Protein AF-A0A0L7MB61-F1 (afdb_monomer_lite)

Secondary structure (DSSP, 8-state):
--S-----PPPTT----HHHHHHHHHTTB--PPPTT-SEEEEEE-TT--TT--SEEEETTEEEEEEEEEE----HHHHHHHHHHHHHHHHHHHSS---HHHHHHHHHHHHHHHTTS-STT--HHHHHHHHHH--S-HHHHHHHHHHHHHHHHHHHHTTSSSS-GGGGS-HHHHHHHHHHHHHHS-S---

Sequence (189 aa):
MFKNMTMYCIASSWQRHLQALEDALQNTVFEKCGATQGRSVGWGAPRGEAQGPLVESVAGQWVMRFMAEAKALPASVLNRKVDEKAEHIEMTEGRKPGKKEKRDLKDEAKLDLLPMKVGEVLPSLLRDWVSEMDCTSKAIRNMLTPLRSLFEDALNDELIDFNPFERIALSKLIRQTANGKRQRPATMW

InterPro domains:
  IPR007476 Putative exonuclease, RdgC [PF04381] (2-116)
  IPR007476 Putative exonuclease, RdgC [PTHR38103] (2-115)
  IPR010998 Integrase/recombinase, N-ter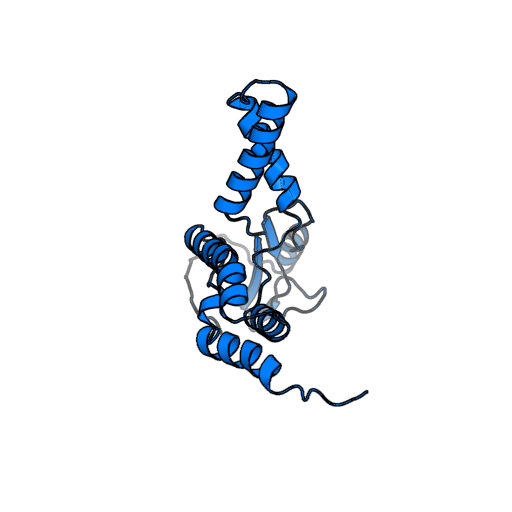minal [G3DSA:1.10.150.130] (75-179)

Foldseek 3Di:
DDPDDDDDDDDPPDDDDPVVVQVVQVVFAWDDADQLRFKTKGWDDQVNDDVDGQWDQDPNDIDGDIDMDGAFDFPVQLVVQLVVVQVVCCVPVVDGDDPVRSVVSSSVSSSVCSNPGPAVDALVNVLVVLLPDPDALVVSVVVCVVVQVRQVSSVVVVVYVDRSVVVDPVVVSSVNSNCVNVPPDPDDD

pLDDT: mean 84.25, std 11.34, range [37.34, 96.12]

Organism: Comamonas testosteroni (NCBI:txid285)

Radius of gyration: 24.19 Å; chains: 1; bounding box: 48×58×66 Å

Structure (mmCIF, N/CA/C/O backbone):
data_AF-A0A0L7MB61-F1
#
_entry.id   AF-A0A0L7MB61-F1
#
loop_
_atom_site.group_PDB
_atom_site.id
_atom_site.type_symbol
_atom_site.label_atom_id
_atom_site.label_alt_id
_atom_site.label_comp_id
_atom_site.label_asym_id
_atom_site.label_entity_id
_atom_site.label_seq_id
_atom_site.pdbx_PDB_ins_code
_atom_site.Cartn_x
_atom_site.Cartn_y
_atom_site.Cartn_z
_atom_site.occupancy
_atom_site.B_iso_or_equiv
_atom_site.auth_seq_id
_atom_site.auth_comp_id
_atom_site.auth_asym_id
_atom_site.auth_atom_id
_atom_site.pdbx_PDB_model_num
ATOM 1 N N . MET A 1 1 ? -3.264 -14.168 -18.944 1.00 81.38 1 MET A N 1
ATOM 2 C CA . MET A 1 1 ? -4.058 -13.342 -19.881 1.00 81.38 1 MET A CA 1
ATOM 3 C C . MET A 1 1 ? -4.213 -11.951 -19.282 1.00 81.38 1 MET A C 1
ATOM 5 O O . MET A 1 1 ? -4.508 -11.867 -18.093 1.00 81.38 1 MET A O 1
ATOM 9 N N . PHE A 1 2 ? -3.956 -10.887 -20.050 1.00 85.81 2 PHE A N 1
ATOM 10 C CA . PHE A 1 2 ? -4.142 -9.507 -19.581 1.00 85.81 2 PHE A CA 1
ATOM 11 C C . PHE A 1 2 ? -5.634 -9.193 -19.435 1.00 85.81 2 PHE A C 1
ATOM 13 O O . PHE A 1 2 ? -6.427 -9.585 -20.287 1.00 85.81 2 PHE A O 1
ATOM 20 N N . LYS A 1 3 ? -6.009 -8.512 -18.348 1.00 90.38 3 LYS A N 1
ATOM 21 C CA . LYS A 1 3 ? -7.400 -8.092 -18.099 1.00 90.38 3 LYS A CA 1
ATOM 22 C C . LYS A 1 3 ? -7.709 -6.717 -18.692 1.00 90.38 3 LYS A C 1
ATOM 24 O O . LYS A 1 3 ? -8.832 -6.488 -19.111 1.00 90.38 3 LYS A O 1
ATOM 29 N N . ASN A 1 4 ? -6.708 -5.836 -18.726 1.00 93.00 4 ASN A N 1
ATOM 30 C CA . ASN A 1 4 ? -6.774 -4.462 -19.224 1.00 93.00 4 ASN A CA 1
ATOM 31 C C . ASN A 1 4 ? -5.460 -4.136 -19.953 1.00 93.00 4 ASN A C 1
ATOM 33 O O . ASN A 1 4 ? -4.431 -4.740 -19.639 1.00 93.00 4 ASN A O 1
ATOM 37 N N . MET A 1 5 ? -5.482 -3.193 -20.899 1.00 92.88 5 MET A N 1
ATOM 38 C CA . MET A 1 5 ? -4.296 -2.782 -21.656 1.00 92.88 5 MET A CA 1
ATOM 39 C C . MET A 1 5 ? -4.352 -1.295 -22.011 1.00 92.88 5 MET A C 1
ATOM 41 O O . MET A 1 5 ? -5.366 -0.816 -22.512 1.00 92.88 5 MET A O 1
ATOM 45 N N . THR A 1 6 ? -3.224 -0.609 -21.824 1.00 94.44 6 THR A N 1
ATOM 46 C CA . THR A 1 6 ? -2.993 0.761 -22.294 1.00 94.44 6 THR A CA 1
ATOM 47 C C . THR A 1 6 ? -1.792 0.749 -23.228 1.00 94.44 6 THR A C 1
ATOM 49 O O . THR A 1 6 ? -0.752 0.184 -22.889 1.00 94.44 6 THR A O 1
ATOM 52 N N . MET A 1 7 ? -1.939 1.339 -24.413 1.00 94.69 7 MET A N 1
ATOM 53 C CA . MET A 1 7 ? -0.892 1.352 -25.434 1.00 94.69 7 MET A CA 1
ATOM 54 C C . MET A 1 7 ? -0.122 2.670 -25.404 1.00 94.69 7 MET A C 1
ATOM 56 O O . MET A 1 7 ? -0.718 3.742 -25.335 1.00 94.69 7 MET A O 1
ATOM 60 N N . TYR A 1 8 ? 1.201 2.576 -25.516 1.00 93.31 8 TYR A N 1
ATOM 61 C CA . TYR A 1 8 ? 2.106 3.716 -25.623 1.00 93.31 8 TYR A CA 1
ATOM 62 C C . TYR A 1 8 ? 3.057 3.496 -26.798 1.00 93.31 8 TYR A C 1
ATOM 64 O O . TYR A 1 8 ? 3.511 2.376 -27.034 1.00 93.31 8 TYR A O 1
ATOM 72 N N . CYS A 1 9 ? 3.389 4.569 -27.511 1.00 93.19 9 CYS A N 1
ATOM 73 C CA . CYS A 1 9 ? 4.441 4.544 -28.521 1.00 93.19 9 CYS A CA 1
ATOM 74 C C . CYS A 1 9 ? 5.763 4.968 -27.885 1.00 93.19 9 CYS A C 1
ATOM 76 O O . CYS A 1 9 ? 5.870 6.057 -27.323 1.00 93.19 9 CYS A O 1
ATOM 78 N N . ILE A 1 10 ? 6.774 4.111 -27.994 1.00 88.69 10 ILE A N 1
ATOM 79 C CA . ILE A 1 10 ? 8.134 4.434 -27.563 1.00 88.69 10 ILE A CA 1
ATOM 80 C C . ILE A 1 10 ? 8.807 5.262 -28.662 1.00 88.69 10 ILE A C 1
ATOM 82 O O . ILE A 1 10 ? 8.585 5.021 -29.850 1.00 88.69 10 ILE A O 1
ATOM 86 N N . ALA A 1 11 ? 9.626 6.238 -28.268 1.00 91.94 11 ALA A N 1
ATOM 87 C CA . ALA A 1 11 ? 10.391 7.049 -29.206 1.00 91.94 11 ALA A CA 1
ATOM 88 C C . ALA A 1 11 ? 11.253 6.170 -30.128 1.00 91.94 11 ALA A C 1
ATOM 90 O O . ALA A 1 11 ? 11.890 5.213 -29.684 1.00 91.94 11 ALA A O 1
ATOM 91 N N . SER A 1 12 ? 11.314 6.529 -31.410 1.00 88.00 12 SER A N 1
ATOM 92 C CA . SER A 1 12 ? 12.101 5.813 -32.424 1.00 88.00 12 SER A CA 1
ATOM 93 C C . SER A 1 12 ? 13.605 5.792 -32.133 1.00 88.00 12 SER A C 1
ATOM 95 O O . SER A 1 12 ? 14.310 4.921 -32.631 1.00 88.00 12 SER A O 1
ATOM 97 N N . SER A 1 13 ? 14.093 6.719 -31.307 1.00 90.25 13 SER A N 1
ATOM 98 C CA . SER A 1 13 ? 15.481 6.786 -30.847 1.00 90.25 13 SER A CA 1
ATOM 99 C C . SER A 1 13 ? 15.841 5.740 -29.786 1.00 90.25 13 SER A C 1
ATOM 101 O O . SER A 1 13 ? 17.011 5.621 -29.426 1.00 90.25 13 SER A O 1
ATOM 103 N N . TRP A 1 14 ? 14.870 4.989 -29.261 1.00 85.94 14 TRP A N 1
ATOM 104 C CA . TRP A 1 14 ? 15.128 4.007 -28.216 1.00 85.94 14 TRP A CA 1
ATOM 105 C C . TRP A 1 14 ? 15.871 2.778 -28.753 1.00 85.94 14 TRP A C 1
ATOM 107 O O . TRP A 1 14 ? 15.402 2.079 -29.654 1.00 85.94 14 TRP A O 1
ATOM 117 N N . GLN A 1 15 ? 17.025 2.487 -28.154 1.00 84.50 15 GLN A N 1
ATOM 118 C CA . GLN A 1 15 ? 17.843 1.328 -28.493 1.00 84.50 15 GLN A CA 1
ATOM 119 C C . GLN A 1 15 ? 17.449 0.127 -27.629 1.00 84.50 15 GLN A C 1
ATOM 121 O O . GLN A 1 15 ? 17.514 0.168 -26.400 1.00 84.50 15 GLN A O 1
ATOM 126 N N . ARG A 1 16 ? 17.047 -0.969 -28.278 1.00 81.81 16 ARG A N 1
ATOM 127 C CA . ARG A 1 16 ? 16.608 -2.199 -27.609 1.00 81.81 16 ARG A CA 1
ATOM 128 C C . ARG A 1 16 ? 17.805 -3.064 -27.215 1.00 81.81 16 ARG A C 1
ATOM 130 O O . ARG A 1 16 ? 18.176 -3.973 -27.949 1.00 81.81 16 ARG A O 1
ATOM 137 N N . HIS A 1 17 ? 18.378 -2.810 -26.041 1.00 91.31 17 HIS A N 1
ATOM 138 C CA . HIS A 1 17 ? 19.415 -3.661 -25.457 1.00 91.31 17 HIS A CA 1
ATOM 139 C C . HIS A 1 17 ? 18.898 -4.434 -24.233 1.00 91.31 17 HIS A C 1
ATOM 141 O O . HIS A 1 17 ? 18.783 -3.875 -23.146 1.00 91.31 17 HIS A O 1
ATOM 147 N N . LEU A 1 18 ? 18.606 -5.730 -24.402 1.00 90.94 18 LEU A N 1
ATOM 148 C CA . LEU A 1 18 ? 17.969 -6.548 -23.359 1.00 90.94 18 LEU A CA 1
ATOM 149 C C . LEU A 1 18 ? 18.824 -6.654 -22.086 1.00 90.94 18 LEU A C 1
ATOM 151 O O . LEU A 1 18 ? 18.298 -6.455 -21.002 1.00 90.94 18 LEU A O 1
ATOM 155 N N . GLN A 1 19 ? 20.133 -6.909 -22.216 1.00 93.06 19 GLN A N 1
ATOM 156 C CA . GLN A 1 19 ? 21.010 -7.070 -21.045 1.00 93.06 19 GLN A CA 1
ATOM 157 C C . GLN A 1 19 ? 21.122 -5.775 -20.230 1.00 93.06 19 GLN A C 1
ATOM 159 O O . GLN A 1 19 ? 20.854 -5.787 -19.044 1.00 93.06 19 GLN A O 1
ATOM 164 N N . ALA A 1 20 ? 21.421 -4.643 -20.875 1.00 92.75 20 ALA A N 1
ATOM 165 C CA . ALA A 1 20 ? 21.423 -3.336 -20.220 1.00 92.75 20 ALA A CA 1
ATOM 166 C C . ALA A 1 20 ? 20.086 -2.994 -19.534 1.00 92.75 20 ALA A C 1
ATOM 168 O O . ALA A 1 20 ? 20.089 -2.333 -18.499 1.00 92.75 20 ALA A O 1
ATOM 169 N N . LEU A 1 21 ? 18.949 -3.437 -20.090 1.00 93.44 21 LEU A N 1
ATOM 170 C CA . LEU A 1 21 ? 17.658 -3.314 -19.415 1.00 93.44 21 LEU A CA 1
ATOM 171 C C . LEU A 1 21 ? 17.595 -4.214 -18.175 1.00 93.44 21 LEU A C 1
ATOM 173 O O . LEU A 1 21 ? 17.269 -3.707 -17.110 1.00 93.44 21 LEU A O 1
ATOM 177 N N . GLU A 1 22 ? 17.929 -5.501 -18.287 1.00 94.69 22 GLU A N 1
ATOM 178 C CA . GLU A 1 22 ? 17.985 -6.425 -17.143 1.00 94.69 22 GLU A CA 1
ATOM 179 C C . GLU A 1 22 ? 18.880 -5.867 -16.025 1.00 94.69 22 GLU A C 1
ATOM 181 O O . GLU A 1 22 ? 18.425 -5.733 -14.892 1.00 94.69 22 GLU A O 1
ATOM 186 N N . ASP A 1 23 ? 20.098 -5.427 -16.349 1.00 94.50 23 ASP A N 1
ATOM 187 C CA . ASP A 1 23 ? 21.043 -4.837 -15.395 1.00 94.50 23 ASP A CA 1
ATOM 188 C C . ASP A 1 23 ? 20.457 -3.588 -14.709 1.00 94.50 23 ASP A C 1
ATOM 190 O O . ASP A 1 23 ? 20.640 -3.379 -13.509 1.00 94.50 23 ASP A O 1
ATOM 194 N N . ALA A 1 24 ? 19.712 -2.756 -15.447 1.00 93.25 24 ALA A N 1
ATOM 195 C CA . ALA A 1 24 ? 19.025 -1.601 -14.877 1.00 93.25 24 ALA A CA 1
ATOM 196 C C . ALA A 1 24 ? 17.891 -2.019 -13.923 1.00 93.25 24 ALA A C 1
ATOM 198 O O . ALA A 1 24 ? 17.764 -1.439 -12.841 1.00 93.25 24 ALA A O 1
ATOM 199 N N . LEU A 1 25 ? 17.100 -3.034 -14.291 1.00 94.81 25 LEU A N 1
ATOM 200 C CA . LEU A 1 25 ? 16.004 -3.562 -13.472 1.00 94.81 25 LEU A CA 1
ATOM 201 C C . LEU A 1 25 ? 16.513 -4.167 -12.158 1.00 94.81 25 LEU A C 1
ATOM 203 O O . LEU A 1 25 ? 15.868 -3.977 -11.126 1.00 94.81 25 LEU A O 1
ATOM 207 N N . GLN A 1 26 ? 17.684 -4.813 -12.166 1.00 94.56 26 GLN A N 1
ATOM 208 C CA . GLN A 1 26 ? 18.299 -5.410 -10.972 1.00 94.56 26 GLN A CA 1
ATOM 209 C C . GLN A 1 26 ? 18.556 -4.388 -9.848 1.00 94.56 26 GLN A C 1
ATOM 211 O O . GLN A 1 26 ? 18.504 -4.734 -8.672 1.00 94.56 26 GLN A O 1
ATOM 216 N N . ASN A 1 27 ? 18.726 -3.101 -10.172 1.00 93.31 27 ASN A N 1
ATOM 217 C CA . ASN A 1 27 ? 18.866 -2.039 -9.162 1.00 93.31 27 ASN A CA 1
ATOM 218 C C . ASN A 1 27 ? 17.545 -1.668 -8.466 1.00 93.31 27 ASN A C 1
ATOM 220 O O . ASN A 1 27 ? 17.526 -0.836 -7.562 1.00 93.31 27 ASN A O 1
ATOM 224 N N . THR A 1 28 ? 16.424 -2.225 -8.922 1.00 93.69 28 THR A N 1
ATOM 225 C CA . THR A 1 28 ? 15.071 -1.871 -8.474 1.00 93.69 28 THR A CA 1
ATOM 226 C C . THR A 1 28 ? 14.207 -3.118 -8.276 1.00 93.69 28 THR A C 1
ATOM 228 O O . THR A 1 28 ? 13.006 -3.107 -8.553 1.00 93.69 28 THR A O 1
ATOM 231 N N . VAL A 1 29 ? 14.819 -4.211 -7.803 1.00 94.44 29 VAL A N 1
ATOM 232 C CA . VAL A 1 29 ? 14.122 -5.456 -7.447 1.00 94.44 29 VAL A CA 1
ATOM 233 C C . VAL A 1 29 ? 13.074 -5.181 -6.373 1.00 94.44 29 VAL A C 1
ATOM 235 O O . VAL A 1 29 ? 13.304 -4.445 -5.416 1.00 94.44 29 VAL A O 1
ATOM 238 N N . PHE A 1 30 ? 11.896 -5.771 -6.543 1.00 93.69 30 PHE A N 1
ATOM 239 C CA . PHE A 1 30 ? 10.829 -5.674 -5.565 1.00 93.69 30 PHE A CA 1
ATOM 240 C C . PHE A 1 30 ? 11.189 -6.427 -4.285 1.00 93.69 30 PHE A C 1
ATOM 242 O O . PHE A 1 30 ? 11.396 -7.641 -4.293 1.00 93.69 30 PHE A O 1
ATOM 249 N N . GLU A 1 31 ? 11.119 -5.712 -3.170 1.00 91.00 31 GLU A N 1
ATOM 250 C CA . GLU A 1 31 ? 11.144 -6.278 -1.828 1.00 91.00 31 GLU A CA 1
ATOM 251 C C . GLU A 1 31 ? 9.814 -6.006 -1.129 1.00 91.00 31 GLU A C 1
ATOM 253 O O . GLU A 1 31 ? 9.173 -4.975 -1.351 1.00 91.00 31 GLU A O 1
ATOM 258 N N . LYS A 1 32 ? 9.387 -6.926 -0.263 1.00 88.00 32 LYS A N 1
ATOM 259 C CA . LYS A 1 32 ? 8.167 -6.727 0.527 1.00 88.00 32 LYS A CA 1
ATOM 260 C C . LYS A 1 32 ? 8.326 -5.549 1.483 1.00 88.00 32 LYS A C 1
ATOM 262 O O . LYS A 1 32 ? 9.427 -5.271 1.951 1.00 88.00 32 LYS A O 1
ATOM 267 N N . CYS A 1 33 ? 7.220 -4.901 1.839 1.00 86.06 33 CYS A N 1
ATOM 268 C CA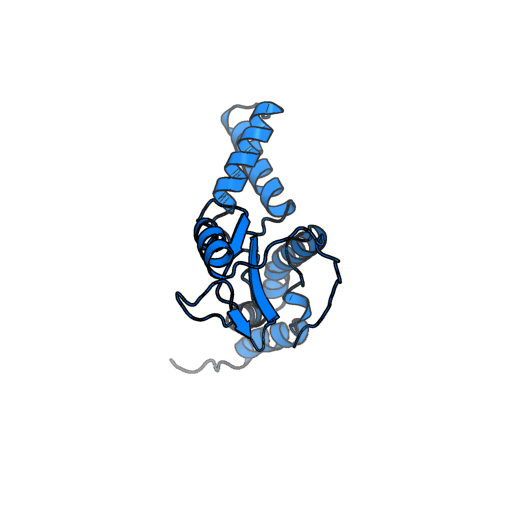 . CYS A 1 33 ? 7.256 -3.806 2.807 1.00 86.06 33 CYS A CA 1
ATOM 269 C C . CYS A 1 33 ? 7.851 -4.247 4.158 1.00 86.06 33 CYS A C 1
ATOM 271 O O . CYS A 1 33 ? 7.300 -5.117 4.843 1.00 86.06 33 CYS A O 1
ATOM 273 N N . GLY A 1 34 ? 8.911 -3.562 4.601 1.00 82.19 34 GLY A N 1
ATOM 274 C CA . GLY A 1 34 ? 9.430 -3.671 5.968 1.00 82.19 34 GLY A CA 1
ATOM 275 C C . GLY A 1 34 ? 8.391 -3.279 7.031 1.00 82.19 34 GLY A C 1
ATOM 276 O O . GLY A 1 34 ? 7.358 -2.680 6.726 1.00 82.19 34 GLY A O 1
ATOM 277 N N . ALA A 1 35 ? 8.634 -3.606 8.306 1.00 75.62 35 ALA A N 1
ATOM 278 C CA . ALA A 1 35 ? 7.663 -3.440 9.403 1.00 75.62 35 ALA A CA 1
ATOM 279 C C . ALA A 1 35 ? 7.031 -2.033 9.473 1.00 75.62 35 ALA A C 1
ATOM 281 O O . ALA A 1 35 ? 5.811 -1.922 9.560 1.00 75.62 35 ALA A O 1
ATOM 282 N N . THR A 1 36 ? 7.840 -0.987 9.315 1.00 76.81 36 THR A N 1
ATOM 283 C CA . THR A 1 36 ? 7.443 0.431 9.356 1.00 76.81 36 THR A CA 1
ATOM 284 C C . THR A 1 36 ? 7.387 1.089 7.972 1.00 76.81 36 THR A C 1
ATOM 286 O O . THR A 1 36 ? 7.232 2.303 7.857 1.00 76.81 36 THR A O 1
ATOM 289 N N . GLN A 1 37 ? 7.508 0.312 6.896 1.00 78.12 37 GLN A N 1
ATOM 290 C CA . GLN A 1 37 ? 7.442 0.823 5.532 1.00 78.12 37 GLN A CA 1
ATOM 291 C C . GLN A 1 37 ? 5.997 0.770 5.026 1.00 78.12 37 GLN A C 1
ATOM 293 O O . GLN A 1 37 ? 5.400 -0.299 4.948 1.00 78.12 37 GLN A O 1
ATOM 298 N N . GLY A 1 38 ? 5.436 1.927 4.665 1.00 73.31 38 GLY A N 1
ATOM 299 C CA . GLY A 1 38 ? 4.046 2.029 4.200 1.00 73.31 38 GLY A CA 1
ATOM 300 C C . GLY A 1 38 ? 3.818 1.605 2.747 1.00 73.31 38 GLY A C 1
ATOM 301 O O . GLY A 1 38 ? 2.698 1.264 2.385 1.00 73.31 38 GLY A O 1
ATOM 302 N N . ARG A 1 39 ? 4.855 1.631 1.905 1.00 84.00 39 ARG A N 1
ATOM 303 C CA . ARG A 1 39 ? 4.776 1.249 0.490 1.00 84.00 39 ARG A CA 1
ATOM 304 C C . ARG A 1 39 ? 6.121 0.742 -0.010 1.00 84.00 39 ARG A C 1
ATOM 306 O O . ARG A 1 39 ? 7.155 1.309 0.339 1.00 84.00 39 ARG A O 1
ATOM 313 N N . SER A 1 40 ? 6.093 -0.282 -0.849 1.00 88.44 40 SER A N 1
ATOM 314 C CA . SER A 1 40 ? 7.238 -0.798 -1.591 1.00 88.44 40 SER A CA 1
ATOM 315 C C . SER A 1 40 ? 6.845 -1.007 -3.047 1.00 88.44 40 SER A C 1
ATOM 317 O O . SER A 1 40 ? 5.709 -1.376 -3.347 1.00 88.44 40 SER A O 1
ATOM 319 N N . VAL A 1 41 ? 7.763 -0.728 -3.963 1.00 92.81 41 VAL A N 1
ATOM 320 C CA . VAL A 1 41 ? 7.571 -0.946 -5.396 1.00 92.81 41 VAL A CA 1
ATOM 321 C C . VAL A 1 41 ? 8.869 -1.451 -6.005 1.00 92.81 41 VAL A C 1
ATOM 323 O O . VAL A 1 41 ? 9.944 -1.113 -5.520 1.00 92.81 41 VAL A O 1
ATOM 326 N N . GLY A 1 42 ? 8.773 -2.232 -7.072 1.00 94.50 42 GLY A N 1
ATOM 327 C CA . GLY A 1 42 ? 9.949 -2.725 -7.778 1.00 94.50 42 GLY A CA 1
ATOM 328 C C . GLY A 1 42 ? 9.605 -3.768 -8.827 1.00 94.50 42 GLY A C 1
ATOM 329 O O . GLY A 1 42 ? 8.434 -4.051 -9.089 1.00 94.50 42 GLY A O 1
ATOM 330 N N . TRP A 1 43 ? 10.631 -4.359 -9.420 1.00 96.00 43 TRP A N 1
ATOM 331 C CA . TRP A 1 43 ? 10.494 -5.372 -10.459 1.00 96.00 43 TRP A CA 1
ATOM 332 C C . TRP A 1 43 ? 10.595 -6.775 -9.884 1.00 96.00 43 TRP A C 1
ATOM 334 O O . TRP A 1 43 ? 11.408 -7.053 -9.006 1.00 96.00 43 TRP A O 1
ATOM 344 N N . GLY A 1 44 ? 9.757 -7.670 -10.390 1.00 95.06 44 GLY A N 1
ATOM 345 C CA . GLY A 1 44 ? 9.823 -9.091 -10.077 1.00 95.06 44 GLY A CA 1
ATOM 346 C C . GLY A 1 44 ? 9.810 -9.921 -11.349 1.00 95.06 44 GLY A C 1
ATOM 347 O O . GLY A 1 44 ? 9.395 -9.444 -12.407 1.00 95.06 44 GLY A O 1
ATOM 348 N N . ALA A 1 45 ? 10.210 -11.186 -11.233 1.00 95.50 45 ALA A N 1
ATOM 349 C CA 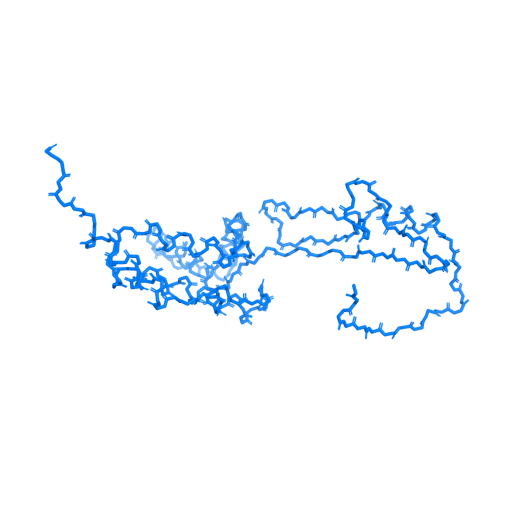. ALA A 1 45 ? 10.184 -12.110 -12.356 1.00 95.50 45 ALA A CA 1
ATOM 350 C C . ALA A 1 45 ? 8.758 -12.205 -12.948 1.00 95.50 45 ALA A C 1
ATOM 352 O O . ALA A 1 45 ? 7.802 -12.470 -12.200 1.00 95.50 45 ALA A O 1
ATOM 353 N N . PRO A 1 46 ? 8.571 -12.037 -14.273 1.00 94.25 46 PRO A N 1
ATOM 354 C CA . PRO A 1 46 ? 7.251 -12.078 -14.907 1.00 94.25 46 PRO A CA 1
ATOM 355 C C . PRO A 1 46 ? 6.468 -13.362 -14.618 1.00 94.25 46 PRO A C 1
ATOM 357 O O . PRO A 1 46 ? 5.248 -13.319 -14.442 1.00 94.25 46 PRO A O 1
ATOM 360 N N . ARG A 1 47 ? 7.178 -14.491 -14.498 1.00 91.56 47 ARG A N 1
ATOM 361 C CA . ARG A 1 47 ? 6.617 -15.819 -14.200 1.00 91.56 47 ARG A CA 1
ATOM 362 C C . ARG A 1 47 ? 6.478 -16.128 -12.706 1.00 91.56 47 ARG A C 1
ATOM 364 O O . ARG A 1 47 ? 5.837 -17.112 -12.357 1.00 91.56 47 ARG A O 1
ATOM 371 N N . GLY A 1 48 ? 7.011 -15.279 -11.824 1.00 87.62 48 GLY A N 1
ATOM 372 C CA . GLY A 1 48 ? 6.966 -15.477 -10.370 1.00 87.62 48 GLY A CA 1
ATOM 373 C C . GLY A 1 48 ? 7.986 -16.481 -9.823 1.00 87.62 48 GLY A C 1
ATOM 374 O O . GLY A 1 48 ? 7.856 -16.903 -8.678 1.00 87.62 48 GLY A O 1
ATOM 375 N N . GLU A 1 49 ? 8.984 -16.860 -10.620 1.00 89.06 49 GLU A N 1
ATOM 376 C CA . GLU A 1 49 ? 10.100 -17.703 -10.186 1.00 89.06 49 GLU A CA 1
ATOM 377 C C . GLU A 1 49 ? 10.974 -16.962 -9.166 1.00 89.06 49 GLU A C 1
ATOM 379 O O . GLU A 1 49 ? 11.260 -15.770 -9.316 1.00 89.06 49 GLU A O 1
ATOM 384 N N . ALA A 1 50 ? 11.410 -17.668 -8.122 1.00 79.00 50 ALA A N 1
ATOM 385 C CA . ALA A 1 50 ? 12.372 -17.119 -7.176 1.00 79.00 50 ALA A CA 1
ATOM 386 C C . ALA A 1 50 ? 13.702 -16.872 -7.904 1.00 79.00 50 ALA A C 1
ATOM 388 O O . ALA A 1 50 ? 14.250 -17.799 -8.491 1.00 79.00 50 ALA A O 1
ATOM 389 N N . GLN A 1 51 ? 14.201 -15.631 -7.863 1.00 82.31 51 GLN A N 1
ATOM 390 C CA . GLN A 1 51 ? 15.449 -15.215 -8.525 1.00 82.31 51 GLN A CA 1
ATOM 391 C C . GLN A 1 51 ? 15.464 -15.401 -10.059 1.00 82.31 51 GLN A C 1
ATOM 393 O O . GLN A 1 51 ? 16.532 -15.493 -10.658 1.00 82.31 51 GLN A O 1
ATOM 398 N N . GLY A 1 52 ? 14.292 -15.452 -10.705 1.00 89.75 52 GLY A N 1
ATOM 399 C CA . GLY A 1 52 ? 14.192 -15.464 -12.168 1.00 89.75 52 GLY A CA 1
ATOM 400 C C . GLY A 1 52 ? 14.546 -14.110 -12.813 1.00 89.75 52 GLY A C 1
ATOM 401 O O . GLY A 1 52 ? 14.652 -13.104 -12.105 1.00 89.75 52 GLY A O 1
ATOM 402 N N . PRO A 1 53 ? 14.683 -14.059 -14.152 1.00 94.12 53 PRO A N 1
ATOM 403 C CA . PRO A 1 53 ? 14.976 -12.821 -14.878 1.00 94.12 53 PRO A CA 1
ATOM 404 C C . PRO A 1 53 ? 13.849 -11.791 -14.714 1.00 94.12 53 PRO A C 1
ATOM 406 O O . PRO A 1 53 ? 12.668 -12.153 -14.665 1.00 94.12 53 PRO A O 1
ATOM 409 N N . LEU A 1 54 ? 14.197 -10.504 -14.648 1.00 96.00 54 LEU A N 1
ATOM 410 C CA . LEU A 1 54 ? 13.232 -9.409 -14.465 1.00 96.00 54 LEU A CA 1
ATOM 411 C C . LEU A 1 54 ? 12.608 -8.946 -15.788 1.00 96.00 54 LEU A C 1
ATOM 413 O O . LEU A 1 54 ? 11.467 -8.467 -15.799 1.00 96.00 54 LEU A O 1
ATOM 417 N N . VAL A 1 55 ? 13.315 -9.143 -16.902 1.00 96.12 55 VAL A N 1
ATOM 418 C CA . VAL A 1 55 ? 12.784 -9.055 -18.262 1.00 96.12 55 VAL A CA 1
ATOM 419 C C . VAL A 1 55 ? 12.954 -10.377 -19.005 1.00 96.12 55 VAL A C 1
ATOM 421 O O . VAL A 1 55 ? 14.023 -10.977 -19.045 1.00 96.12 55 VAL A O 1
ATOM 424 N N . GLU A 1 56 ? 11.884 -10.823 -19.658 1.00 94.62 56 GLU A N 1
ATOM 425 C CA . GLU A 1 56 ? 11.901 -12.019 -20.494 1.00 94.62 56 GLU A CA 1
ATOM 426 C C . GLU A 1 56 ? 11.621 -11.664 -21.955 1.00 94.62 56 GLU A C 1
ATOM 428 O O . GLU A 1 56 ? 10.671 -10.938 -22.257 1.00 94.62 56 GLU A O 1
ATOM 433 N N . SER A 1 57 ? 12.429 -12.201 -22.873 1.00 94.56 57 SER A N 1
ATOM 434 C CA . SER A 1 57 ? 12.194 -12.097 -24.314 1.00 94.56 57 SER A CA 1
ATOM 435 C C . SER A 1 57 ? 11.449 -13.331 -24.814 1.00 94.56 57 SER A C 1
ATOM 437 O O . SER A 1 57 ? 12.000 -14.430 -24.852 1.00 94.56 57 SER A O 1
ATOM 439 N N . VAL A 1 58 ? 10.201 -13.150 -25.236 1.00 93.12 58 VAL A N 1
ATOM 440 C CA . VAL A 1 58 ? 9.348 -14.206 -25.788 1.00 93.12 58 VAL A CA 1
ATOM 441 C C . VAL A 1 58 ? 8.999 -13.836 -27.221 1.00 93.12 58 VAL A C 1
ATOM 443 O O . VAL A 1 58 ? 8.309 -12.848 -27.461 1.00 93.12 58 VAL A O 1
ATOM 446 N N . ALA A 1 59 ? 9.497 -14.610 -28.190 1.00 93.31 59 ALA A N 1
ATOM 447 C CA . ALA A 1 59 ? 9.286 -14.356 -29.621 1.00 93.31 59 ALA A CA 1
ATOM 448 C C . ALA A 1 59 ? 9.623 -12.905 -30.049 1.00 93.31 59 ALA A C 1
ATOM 450 O O . ALA A 1 59 ? 8.916 -12.289 -30.846 1.00 93.31 59 ALA A O 1
ATOM 451 N N . GLY A 1 60 ? 10.692 -12.335 -29.480 1.00 90.00 60 GLY A N 1
ATOM 452 C CA . GLY A 1 60 ? 11.135 -10.964 -29.763 1.00 90.00 60 GLY A CA 1
ATOM 453 C C . GLY A 1 60 ? 10.329 -9.860 -29.066 1.00 90.00 60 GLY A C 1
ATOM 454 O O . GLY A 1 60 ? 10.617 -8.684 -29.281 1.00 90.00 60 GLY A O 1
ATOM 455 N N . GLN A 1 61 ? 9.348 -10.214 -28.232 1.00 92.44 61 GLN A N 1
ATOM 456 C CA . GLN A 1 61 ? 8.620 -9.290 -27.363 1.00 92.44 61 GLN A CA 1
ATOM 457 C C . GLN A 1 61 ? 9.198 -9.343 -25.955 1.00 92.44 61 GLN A C 1
ATOM 459 O O . GLN A 1 61 ? 9.535 -10.418 -25.467 1.00 92.44 61 GLN A O 1
ATOM 464 N N . TRP A 1 62 ? 9.296 -8.196 -25.291 1.00 94.44 62 TRP A N 1
ATOM 465 C CA . TRP A 1 62 ? 9.792 -8.133 -23.919 1.00 94.44 62 TRP A CA 1
ATOM 466 C C . TRP A 1 62 ? 8.633 -8.058 -22.941 1.00 94.44 62 TRP A C 1
ATOM 468 O O . TRP A 1 62 ? 7.732 -7.232 -23.088 1.00 94.44 62 TRP A O 1
ATOM 478 N N . VAL A 1 63 ? 8.672 -8.922 -21.934 1.00 94.88 63 VAL A N 1
ATOM 479 C CA . VAL A 1 63 ? 7.682 -8.980 -20.865 1.00 94.88 63 VAL A CA 1
ATOM 480 C C . VAL A 1 63 ? 8.385 -8.693 -19.550 1.00 94.88 63 VAL A C 1
ATOM 482 O O . VAL A 1 63 ? 9.415 -9.283 -19.243 1.00 94.88 63 VAL A O 1
ATOM 485 N N . MET A 1 64 ? 7.812 -7.780 -18.775 1.00 95.00 64 MET A N 1
ATOM 486 C CA . MET A 1 64 ? 8.297 -7.383 -17.456 1.00 95.00 64 MET A CA 1
ATOM 487 C C . MET A 1 64 ? 7.123 -7.345 -16.485 1.00 95.00 64 MET A C 1
ATOM 489 O O . MET A 1 64 ? 5.966 -7.215 -16.899 1.00 95.00 64 MET A O 1
ATOM 493 N N . ARG A 1 65 ? 7.415 -7.411 -15.185 1.00 94.75 65 ARG A N 1
ATOM 494 C CA . ARG A 1 65 ? 6.402 -7.291 -14.138 1.00 94.75 65 ARG A CA 1
ATOM 495 C C . ARG A 1 65 ? 6.829 -6.281 -13.085 1.00 94.75 65 ARG A C 1
ATOM 497 O O . ARG A 1 65 ? 7.762 -6.512 -12.322 1.00 94.75 65 ARG A O 1
ATOM 504 N N . PHE A 1 66 ? 6.079 -5.190 -13.020 1.00 93.69 66 PHE A N 1
ATOM 505 C CA . PHE A 1 66 ? 6.176 -4.219 -11.943 1.00 93.69 66 PHE A CA 1
ATOM 506 C C . PHE A 1 66 ? 5.236 -4.618 -10.802 1.00 93.69 66 PHE A C 1
ATOM 508 O O . PHE A 1 66 ? 4.079 -4.978 -11.030 1.00 93.69 66 PHE A O 1
ATOM 515 N N . MET A 1 67 ? 5.747 -4.587 -9.581 1.00 92.12 67 MET A N 1
ATOM 516 C CA . MET A 1 67 ? 5.054 -4.971 -8.359 1.00 92.12 67 MET A CA 1
ATOM 517 C C . MET A 1 67 ? 4.941 -3.751 -7.447 1.00 92.12 67 MET A C 1
ATOM 519 O O . MET A 1 67 ? 5.875 -2.959 -7.334 1.00 92.12 67 MET A O 1
ATOM 523 N N . ALA A 1 68 ? 3.799 -3.615 -6.779 1.00 86.31 68 ALA A N 1
ATOM 524 C CA . ALA A 1 68 ? 3.567 -2.598 -5.766 1.00 86.31 68 ALA A CA 1
ATOM 525 C C . ALA A 1 68 ? 2.860 -3.236 -4.568 1.00 86.31 68 ALA A C 1
ATOM 527 O O . ALA A 1 68 ? 1.868 -3.942 -4.732 1.00 86.31 68 ALA A O 1
ATOM 528 N N . GLU A 1 69 ? 3.373 -2.971 -3.374 1.00 83.31 69 GLU A N 1
ATOM 529 C CA . GLU A 1 69 ? 2.767 -3.334 -2.098 1.00 83.31 69 GLU A CA 1
ATOM 530 C C . GLU A 1 69 ? 2.559 -2.052 -1.294 1.00 83.31 69 GLU A C 1
ATOM 532 O O . GLU A 1 69 ? 3.453 -1.209 -1.209 1.00 83.31 69 GLU A O 1
ATOM 537 N N . ALA A 1 70 ? 1.379 -1.892 -0.705 1.00 78.56 70 ALA A N 1
ATOM 538 C CA . ALA A 1 70 ? 1.085 -0.813 0.222 1.00 78.56 70 ALA A CA 1
ATOM 539 C C . ALA A 1 70 ? 0.495 -1.406 1.500 1.00 78.56 70 ALA A C 1
ATOM 541 O O . ALA A 1 70 ? -0.412 -2.237 1.454 1.00 78.56 70 ALA A O 1
ATOM 542 N N . LYS A 1 71 ? 1.004 -0.969 2.650 1.00 74.62 71 LYS A N 1
ATOM 543 C CA . LYS A 1 71 ? 0.392 -1.270 3.939 1.00 74.62 71 LYS A CA 1
ATOM 544 C C . LYS A 1 71 ? -0.753 -0.300 4.177 1.00 74.62 71 LYS A C 1
ATOM 546 O O . LYS A 1 71 ? -0.550 0.903 4.325 1.00 74.62 71 LYS A O 1
ATOM 551 N N . ALA A 1 72 ? -1.955 -0.855 4.217 1.00 68.50 72 ALA A N 1
ATOM 552 C CA . ALA A 1 72 ? -3.182 -0.126 4.481 1.00 68.50 72 ALA A CA 1
ATOM 553 C C . ALA A 1 72 ? -3.296 0.256 5.964 1.00 68.50 72 ALA A C 1
ATOM 555 O O . ALA A 1 72 ? -3.324 -0.620 6.830 1.00 68.50 72 ALA A O 1
ATOM 556 N N . LEU A 1 73 ? -3.425 1.557 6.234 1.00 72.75 73 LEU A N 1
ATOM 557 C CA . LEU A 1 73 ? -3.836 2.101 7.528 1.00 72.75 73 LEU A CA 1
ATOM 558 C C . LEU A 1 73 ? -5.031 3.038 7.337 1.00 72.75 73 LEU A C 1
ATOM 560 O O . LEU A 1 73 ? -4.826 4.172 6.901 1.00 72.75 73 LEU A O 1
ATOM 564 N N . PRO A 1 74 ? -6.255 2.588 7.659 1.00 77.06 74 PRO A N 1
ATOM 565 C CA . PRO A 1 74 ? -7.448 3.420 7.531 1.00 77.06 74 PRO A CA 1
ATOM 566 C C . PRO A 1 74 ? -7.3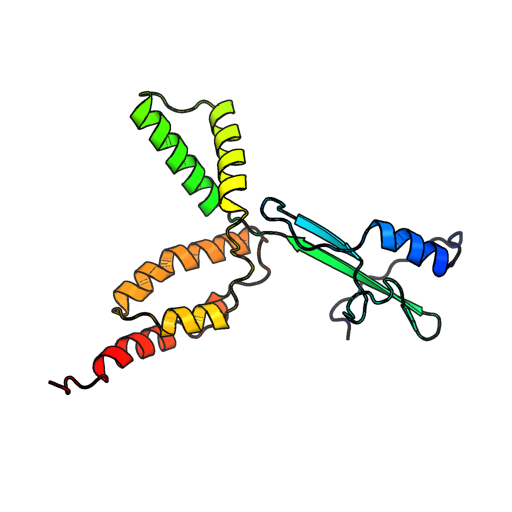65 4.658 8.420 1.00 77.06 74 PRO A C 1
ATOM 568 O O . PRO A 1 74 ? 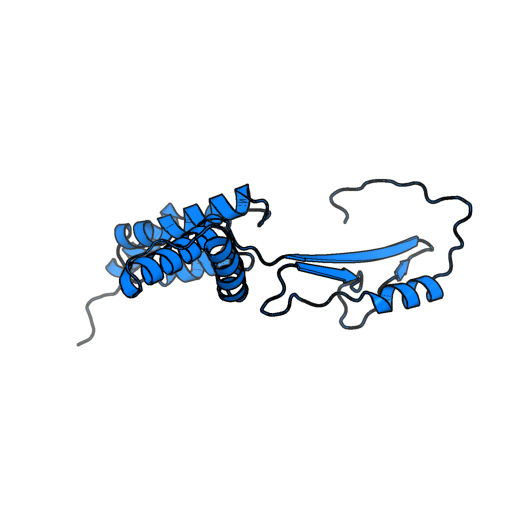-6.891 4.585 9.564 1.00 77.06 74 PRO A O 1
ATOM 571 N N . ALA A 1 75 ? -7.849 5.796 7.914 1.00 76.44 75 ALA A N 1
ATOM 572 C CA . ALA A 1 75 ? -7.766 7.065 8.632 1.00 76.44 75 ALA A CA 1
ATOM 573 C C . ALA A 1 75 ? -8.455 7.005 10.005 1.00 76.44 75 ALA A C 1
ATOM 575 O O . ALA A 1 75 ? -7.965 7.600 10.964 1.00 76.44 75 ALA A O 1
ATOM 576 N N . SER A 1 76 ? -9.547 6.246 10.130 1.00 78.31 76 SER A N 1
ATOM 577 C CA . SER A 1 76 ? -10.283 6.070 11.385 1.00 78.31 76 SER A CA 1
ATOM 578 C C . SER A 1 76 ? -9.449 5.403 12.485 1.00 78.31 76 SER A C 1
ATOM 580 O O . SER A 1 76 ? -9.491 5.854 13.630 1.00 78.31 76 SER A O 1
ATOM 582 N N . VAL A 1 77 ? -8.625 4.398 12.159 1.00 80.75 77 VAL A N 1
ATOM 583 C CA . VAL A 1 77 ? -7.716 3.760 13.136 1.00 80.75 77 VAL A CA 1
ATOM 584 C C . VAL A 1 77 ? -6.633 4.724 13.567 1.00 80.75 77 VAL A C 1
ATOM 586 O O . VAL A 1 77 ? -6.346 4.841 14.759 1.00 80.75 77 VAL A O 1
ATOM 589 N N . LEU A 1 78 ? -6.045 5.422 12.595 1.00 83.44 78 LEU A N 1
ATOM 590 C CA . LEU A 1 78 ? -4.985 6.379 12.861 1.00 83.44 78 LEU A CA 1
ATOM 591 C C . LEU A 1 78 ? -5.495 7.511 13.757 1.00 83.44 78 LEU A C 1
ATOM 593 O O . LEU A 1 78 ? -4.872 7.819 14.767 1.00 83.44 78 LEU A O 1
ATOM 597 N N . ASN A 1 79 ? -6.650 8.086 13.425 1.00 85.56 79 ASN A N 1
ATOM 598 C CA . ASN A 1 79 ? -7.255 9.169 14.192 1.00 85.56 79 ASN A CA 1
ATOM 599 C C . ASN A 1 79 ? -7.641 8.709 15.599 1.00 85.56 79 ASN A C 1
ATOM 601 O O . ASN A 1 79 ? -7.276 9.381 16.557 1.00 85.56 79 ASN A O 1
ATOM 605 N N . ARG A 1 80 ? -8.264 7.530 15.743 1.00 84.62 80 ARG A N 1
ATOM 606 C CA . ARG A 1 80 ? -8.586 6.978 17.066 1.00 84.62 80 ARG A CA 1
ATOM 607 C C . ARG A 1 80 ? -7.334 6.826 17.929 1.00 84.62 80 ARG A C 1
ATOM 609 O O . ARG A 1 80 ? -7.356 7.201 19.093 1.00 84.62 80 ARG A O 1
ATOM 616 N N . LYS A 1 81 ? -6.227 6.331 17.361 1.00 86.12 81 LYS A N 1
ATOM 617 C CA . LYS A 1 81 ? -4.972 6.176 18.109 1.00 86.12 81 LYS A CA 1
ATOM 618 C C . LYS A 1 81 ? -4.344 7.515 18.495 1.00 86.12 81 LYS A C 1
ATOM 620 O O . LYS A 1 81 ? -3.781 7.635 19.579 1.00 86.12 81 LYS A O 1
ATOM 625 N N . VAL A 1 82 ? -4.447 8.517 17.625 1.00 91.31 82 VAL A N 1
ATOM 626 C CA . VAL A 1 82 ? -4.009 9.886 17.925 1.00 91.31 82 VAL A CA 1
ATOM 627 C C . VAL A 1 82 ? -4.840 10.492 19.049 1.00 91.31 82 VAL A C 1
ATOM 629 O O . VAL A 1 82 ? -4.273 11.122 19.938 1.00 91.31 82 VAL A O 1
ATOM 632 N N . ASP A 1 83 ? -6.156 10.298 19.024 1.00 90.94 83 ASP A N 1
ATOM 633 C CA . ASP A 1 83 ? -7.049 10.827 20.048 1.00 90.94 83 ASP A CA 1
ATOM 634 C C . ASP A 1 83 ? -6.824 10.115 21.396 1.00 90.94 83 ASP A C 1
ATOM 636 O O . ASP A 1 83 ? -6.673 10.802 22.398 1.00 90.94 83 ASP A O 1
ATOM 640 N N . GLU A 1 84 ? -6.615 8.789 21.422 1.00 91.25 84 GLU A N 1
ATOM 641 C CA . GLU A 1 84 ? -6.188 8.050 22.630 1.00 91.25 84 GLU A CA 1
ATOM 642 C C . GLU A 1 84 ? -4.906 8.641 23.252 1.00 91.25 84 GLU A C 1
ATOM 644 O O . GLU A 1 84 ? -4.815 8.829 24.466 1.00 91.25 84 GLU A O 1
ATOM 649 N N . LYS A 1 85 ? -3.893 8.951 22.427 1.00 91.00 85 LYS A N 1
ATOM 650 C CA . LYS A 1 85 ? -2.646 9.566 22.914 1.00 91.00 85 LYS A CA 1
ATOM 651 C C . LYS A 1 85 ? -2.860 11.005 23.386 1.00 91.00 85 LYS A C 1
ATOM 653 O O . LYS A 1 85 ? -2.250 11.424 24.367 1.00 91.00 85 LYS A O 1
ATOM 658 N N . ALA A 1 86 ? -3.720 11.760 22.707 1.00 92.69 86 ALA A N 1
ATOM 659 C CA . ALA A 1 86 ? -4.048 13.127 23.092 1.00 92.69 86 ALA A CA 1
ATOM 660 C C . ALA A 1 86 ? -4.813 13.184 24.424 1.00 92.69 86 ALA A C 1
ATOM 662 O O . ALA A 1 86 ? -4.494 14.021 25.265 1.00 92.69 86 ALA A O 1
ATOM 663 N N . GLU A 1 87 ? -5.768 12.274 24.634 1.00 93.12 87 GLU A N 1
ATOM 664 C CA . GLU A 1 87 ? -6.493 12.104 25.898 1.00 93.12 87 GLU A CA 1
ATOM 665 C C . GLU A 1 87 ? -5.542 11.729 27.037 1.00 93.12 87 GLU A C 1
ATOM 667 O O . GLU A 1 87 ? -5.661 12.255 28.143 1.00 93.12 87 GLU A O 1
ATOM 672 N N . HIS A 1 88 ? -4.546 10.879 26.765 1.00 92.31 88 HIS A N 1
ATOM 673 C CA . HIS A 1 88 ? -3.534 10.531 27.757 1.00 92.31 88 HIS A CA 1
ATOM 674 C C . HIS A 1 88 ? -2.730 11.754 28.224 1.00 92.31 88 HIS A C 1
ATOM 676 O O . HIS A 1 88 ? -2.555 11.924 29.428 1.00 92.31 88 HIS A O 1
ATOM 682 N N . ILE A 1 89 ? -2.305 12.631 27.304 1.00 91.25 89 ILE A N 1
ATOM 683 C CA . ILE A 1 89 ? -1.616 13.894 27.636 1.00 91.25 89 ILE A CA 1
ATOM 684 C C . ILE A 1 89 ? -2.535 14.830 28.430 1.00 91.25 89 ILE A C 1
ATOM 686 O O . ILE A 1 89 ? -2.101 15.450 29.399 1.00 91.25 89 ILE A O 1
ATOM 690 N N . GLU A 1 90 ? -3.814 14.918 28.062 1.00 93.06 90 GLU A N 1
ATOM 691 C CA . GLU A 1 90 ? -4.782 15.745 28.790 1.00 93.06 90 GLU A CA 1
ATOM 692 C C . GLU A 1 90 ? -4.978 15.255 30.230 1.00 93.06 90 GLU A C 1
ATOM 694 O O . GLU A 1 90 ? -5.031 16.068 31.153 1.00 93.06 90 GLU A O 1
ATOM 699 N N . MET A 1 91 ? -5.000 13.938 30.442 1.00 92.94 91 MET A N 1
ATOM 700 C CA . MET A 1 91 ? -5.089 13.340 31.773 1.00 92.94 91 MET A CA 1
ATOM 701 C C . MET A 1 91 ? -3.825 13.528 32.620 1.00 92.94 91 MET A C 1
ATOM 703 O O . MET A 1 91 ? -3.940 13.720 33.830 1.00 92.94 91 MET A O 1
ATOM 707 N N . THR A 1 92 ? -2.631 13.421 32.031 1.00 93.62 92 THR A N 1
ATOM 708 C CA . THR A 1 92 ? -1.364 13.452 32.784 1.00 93.62 92 THR A CA 1
ATOM 709 C C . THR A 1 92 ? -0.829 14.864 32.997 1.00 93.62 92 THR A C 1
ATOM 711 O O . THR A 1 92 ? -0.279 15.152 34.058 1.00 93.62 92 THR A O 1
ATOM 714 N N . GLU A 1 93 ? -1.005 15.754 32.022 1.00 92.81 93 GLU A N 1
ATOM 715 C CA . GLU A 1 93 ? -0.451 17.112 32.037 1.00 92.81 93 GLU A CA 1
ATOM 716 C C . GLU A 1 93 ? -1.516 18.202 32.231 1.00 92.81 93 GLU A C 1
ATOM 718 O O . GLU A 1 93 ? -1.175 19.374 32.392 1.00 92.81 93 GLU A O 1
ATOM 723 N N . GLY A 1 94 ? -2.808 17.854 32.200 1.00 91.62 94 GLY A N 1
ATOM 724 C CA . GLY A 1 94 ? -3.907 18.811 32.376 1.00 91.62 94 GLY A CA 1
ATOM 725 C C . GLY A 1 94 ? -4.050 19.817 31.229 1.00 91.62 94 GLY A C 1
ATOM 726 O O . GLY A 1 94 ? -4.713 20.845 31.384 1.00 91.62 94 GLY A O 1
ATOM 727 N N . ARG A 1 95 ? -3.418 19.554 30.078 1.00 93.06 95 ARG A N 1
ATOM 728 C CA . ARG A 1 95 ? -3.461 20.406 28.881 1.00 93.06 95 ARG A CA 1
ATOM 729 C C . ARG A 1 95 ? -3.743 19.581 27.633 1.00 93.06 95 ARG A C 1
ATOM 731 O O . ARG A 1 95 ? -3.339 18.429 27.529 1.00 93.06 95 ARG A O 1
ATOM 738 N N . LYS A 1 96 ? -4.350 20.209 26.627 1.00 90.94 96 LYS A N 1
ATOM 739 C CA . LYS A 1 96 ? -4.509 19.596 25.302 1.00 90.94 96 LYS A CA 1
ATOM 740 C C . LYS A 1 96 ? -3.233 19.752 24.468 1.00 90.94 96 LYS A C 1
ATOM 742 O O . LYS A 1 96 ? -2.609 20.819 24.526 1.00 90.94 96 LYS A O 1
ATOM 747 N N . PRO A 1 97 ? -2.854 18.745 23.663 1.00 91.94 97 PRO A N 1
ATOM 748 C CA . PRO A 1 97 ? -1.687 18.847 22.803 1.00 91.94 97 PRO A CA 1
ATOM 749 C C . PRO A 1 97 ? -1.877 19.892 21.697 1.00 91.94 97 PRO A C 1
ATOM 751 O O . PRO A 1 97 ? -2.950 20.026 21.101 1.00 91.94 97 PRO A O 1
ATOM 754 N N . GLY A 1 98 ? -0.812 20.642 21.412 1.00 92.62 98 GLY A N 1
ATOM 755 C CA . GLY A 1 98 ? -0.809 21.675 20.372 1.00 92.62 98 GLY A CA 1
ATOM 756 C C . GLY A 1 98 ? -0.776 21.100 18.948 1.00 92.62 98 GLY A C 1
ATOM 757 O O . GLY A 1 98 ? -0.584 19.907 18.739 1.00 92.62 98 GLY A O 1
ATOM 758 N N . LYS A 1 99 ? -0.890 21.952 17.918 1.00 91.69 99 LYS A N 1
ATOM 759 C CA . LYS A 1 99 ? -0.907 21.512 16.502 1.00 91.69 99 LYS A CA 1
ATOM 760 C C . LYS A 1 99 ? 0.352 20.741 16.076 1.00 91.69 99 LYS A C 1
ATOM 762 O O . LYS A 1 99 ? 0.248 19.790 15.307 1.00 91.69 99 LYS A O 1
ATOM 767 N N . LYS A 1 100 ? 1.531 21.166 16.547 1.00 92.38 100 LYS A N 1
ATOM 768 C CA . LYS A 1 100 ? 2.806 20.484 16.269 1.00 92.38 100 LYS A CA 1
ATOM 769 C C . LYS A 1 100 ? 2.838 19.109 16.939 1.00 92.38 100 LYS A C 1
ATOM 771 O O . LYS A 1 100 ? 3.039 18.115 16.262 1.00 92.38 100 LYS A O 1
ATOM 776 N N . GLU A 1 101 ? 2.521 19.068 18.225 1.00 90.88 101 GLU A N 1
ATOM 777 C CA . GLU A 1 101 ? 2.480 17.844 19.026 1.00 90.88 101 GLU A CA 1
ATOM 778 C C . GLU A 1 101 ? 1.455 16.839 18.483 1.00 90.88 101 GLU A C 1
ATOM 780 O O . GLU A 1 101 ? 1.781 15.676 18.307 1.00 90.88 101 GLU A O 1
ATOM 785 N N . LYS A 1 102 ? 0.258 17.283 18.069 1.00 90.56 102 LYS A N 1
ATOM 786 C CA . LYS A 1 102 ? -0.741 16.401 17.439 1.00 90.56 102 LYS A CA 1
ATOM 787 C C . LYS A 1 102 ? -0.261 15.804 16.107 1.00 90.56 102 LYS A C 1
ATOM 789 O O . LYS A 1 102 ? -0.664 14.696 15.761 1.00 90.56 102 LYS A O 1
ATOM 794 N N . ARG A 1 103 ? 0.588 16.511 15.351 1.00 90.56 103 ARG A N 1
ATOM 795 C CA . ARG A 1 103 ? 1.229 15.953 14.148 1.00 90.56 103 ARG A CA 1
ATOM 796 C C . ARG A 1 103 ? 2.259 14.894 14.529 1.00 90.56 103 ARG A C 1
ATOM 798 O O . ARG A 1 103 ? 2.232 13.817 13.951 1.00 90.56 103 ARG A O 1
ATOM 805 N N . ASP A 1 104 ? 3.092 15.180 15.521 1.00 92.38 104 ASP A N 1
ATOM 806 C CA . ASP A 1 104 ? 4.124 14.250 15.978 1.00 92.38 104 ASP A CA 1
ATOM 807 C C . ASP A 1 104 ? 3.473 12.966 16.555 1.00 92.38 104 ASP A C 1
ATOM 809 O O . ASP A 1 104 ? 3.863 11.858 16.191 1.00 92.38 104 ASP A O 1
ATOM 813 N N . LEU A 1 105 ? 2.367 13.095 17.304 1.00 92.69 105 LEU A N 1
ATOM 814 C CA . LEU A 1 105 ? 1.526 11.973 17.753 1.00 92.69 105 LEU A CA 1
ATOM 815 C C . LEU A 1 105 ? 0.935 11.161 16.596 1.00 92.69 105 LEU A C 1
ATOM 817 O O . LEU A 1 105 ? 0.763 9.949 16.720 1.00 92.69 105 LEU A O 1
ATOM 821 N N . LYS A 1 106 ? 0.594 11.810 15.476 1.00 89.44 106 LYS A N 1
ATOM 822 C CA . LYS A 1 106 ? 0.081 11.136 14.276 1.00 89.44 106 LYS A CA 1
ATOM 823 C C . LYS A 1 106 ? 1.164 10.325 13.581 1.00 89.44 106 LYS A C 1
ATOM 825 O O . LYS A 1 106 ? 0.883 9.208 13.152 1.00 89.44 106 LYS A O 1
ATOM 830 N N . ASP A 1 107 ? 2.377 10.852 13.492 1.00 88.31 107 ASP A N 1
ATOM 831 C CA . ASP A 1 107 ? 3.511 10.126 12.921 1.00 88.31 107 ASP A CA 1
ATOM 832 C C . ASP A 1 107 ? 3.902 8.935 13.810 1.00 88.31 107 ASP A C 1
ATOM 834 O O . ASP A 1 107 ? 4.089 7.825 13.310 1.00 88.31 107 ASP A O 1
ATOM 838 N N . GLU A 1 108 ? 3.908 9.124 15.131 1.00 88.06 108 GLU A N 1
ATOM 839 C CA . GLU A 1 108 ? 4.136 8.056 16.109 1.00 88.06 108 GLU A CA 1
ATOM 840 C C . GLU A 1 108 ? 3.040 6.980 16.040 1.00 88.06 108 GLU A C 1
ATOM 842 O O . GLU A 1 108 ? 3.333 5.797 15.898 1.00 88.06 108 GLU A O 1
ATOM 847 N N . ALA A 1 109 ? 1.762 7.378 16.045 1.00 87.81 109 ALA A N 1
ATOM 848 C CA . ALA A 1 109 ? 0.639 6.452 15.898 1.00 87.81 109 ALA A CA 1
ATOM 849 C C . ALA A 1 109 ? 0.700 5.678 14.573 1.00 87.81 109 ALA A C 1
ATOM 851 O O . ALA A 1 109 ? 0.357 4.499 14.526 1.00 87.81 109 ALA A O 1
ATOM 852 N N . LYS A 1 110 ? 1.163 6.308 13.488 1.00 83.25 110 LYS A N 1
ATOM 853 C CA . LYS A 1 110 ? 1.364 5.624 12.209 1.00 83.25 110 LYS A CA 1
ATOM 854 C C . LYS A 1 110 ? 2.452 4.557 12.322 1.00 83.25 110 LYS A C 1
ATOM 856 O O . LYS A 1 110 ? 2.238 3.445 11.849 1.00 83.25 110 LYS A O 1
ATOM 861 N N . LEU A 1 111 ? 3.587 4.861 12.951 1.00 82.94 111 LEU A N 1
ATOM 862 C CA . LEU A 1 111 ? 4.662 3.888 13.171 1.00 82.94 111 LEU A CA 1
ATOM 863 C C . LEU A 1 111 ? 4.212 2.716 14.053 1.00 82.94 111 LEU A C 1
ATOM 865 O O . LEU A 1 111 ? 4.533 1.575 13.726 1.00 82.94 111 LEU A O 1
ATOM 869 N N . ASP A 1 112 ? 3.415 2.979 15.089 1.00 81.81 112 ASP A N 1
ATOM 870 C CA . ASP A 1 112 ? 2.861 1.949 15.979 1.00 81.81 112 ASP A CA 1
ATOM 871 C C . ASP A 1 112 ? 1.869 1.023 15.266 1.00 81.81 112 ASP A C 1
ATOM 873 O O . ASP A 1 112 ? 1.767 -0.165 15.582 1.00 81.81 112 ASP A O 1
ATOM 877 N N . LEU A 1 113 ? 1.108 1.571 14.315 1.00 78.88 113 LEU A N 1
ATOM 878 C CA . LEU A 1 113 ? 0.045 0.848 13.623 1.00 78.88 113 LEU A CA 1
ATOM 879 C C . LEU A 1 113 ? 0.520 0.161 12.337 1.00 78.88 113 LEU A C 1
ATOM 881 O O . LEU A 1 113 ? -0.080 -0.834 11.950 1.00 78.88 113 LEU A O 1
ATOM 885 N N . LEU A 1 114 ? 1.590 0.623 11.680 1.00 73.25 114 LEU A N 1
ATOM 886 C CA . LEU A 1 114 ? 2.122 0.025 10.439 1.00 73.25 114 LEU A CA 1
ATOM 887 C C . LEU A 1 114 ? 2.487 -1.476 10.525 1.00 73.25 114 LEU A C 1
ATOM 889 O O . LEU A 1 114 ? 2.386 -2.169 9.506 1.00 73.25 114 LEU A O 1
ATOM 893 N N . PRO A 1 115 ? 2.889 -2.029 11.684 1.00 66.31 115 PRO A N 1
ATOM 894 C CA . PRO A 1 115 ? 3.012 -3.472 11.867 1.00 66.31 115 PRO A CA 1
ATOM 895 C C . PRO A 1 115 ? 1.676 -4.228 11.754 1.00 66.31 115 PRO A C 1
ATOM 897 O O . PRO A 1 115 ? 1.683 -5.416 11.432 1.00 66.31 115 PRO A O 1
ATOM 900 N N . MET A 1 116 ? 0.535 -3.567 11.991 1.00 62.56 116 MET A N 1
ATOM 901 C CA . MET A 1 116 ? -0.805 -4.153 11.901 1.00 62.56 116 MET A CA 1
ATOM 902 C C . MET A 1 116 ? -1.324 -4.081 10.460 1.00 62.56 116 MET A C 1
ATOM 904 O O . MET A 1 116 ? -1.517 -3.007 9.893 1.00 62.56 116 MET A O 1
ATOM 908 N N . LYS A 1 117 ? -1.557 -5.241 9.843 1.00 61.66 117 LYS A N 1
ATOM 909 C CA . LYS A 1 117 ? -1.902 -5.345 8.421 1.00 61.66 117 LYS A CA 1
ATOM 910 C C . LYS A 1 117 ? -3.400 -5.555 8.217 1.00 61.66 117 LYS A C 1
ATOM 912 O O . LYS A 1 117 ? -3.902 -6.663 8.376 1.00 61.66 117 LYS A O 1
ATOM 917 N N . VAL A 1 118 ? -4.110 -4.505 7.804 1.00 58.94 118 VAL A N 1
ATOM 918 C CA . VAL A 1 118 ? -5.534 -4.609 7.427 1.00 58.94 118 VAL A CA 1
ATOM 919 C C . VAL A 1 118 ? -5.700 -5.249 6.037 1.00 58.94 118 VAL A C 1
ATOM 921 O O . VAL A 1 118 ? -6.625 -6.025 5.821 1.00 58.94 118 VAL A O 1
ATOM 924 N N . GLY A 1 119 ? -4.764 -5.006 5.110 1.00 61.03 119 GLY A N 1
ATOM 925 C CA . GLY A 1 119 ? -4.840 -5.480 3.717 1.00 61.03 119 GLY A CA 1
ATOM 926 C C . GLY A 1 119 ? -4.614 -6.984 3.492 1.00 61.03 119 GLY A C 1
ATOM 927 O O . GLY A 1 119 ? -4.857 -7.472 2.394 1.00 61.03 119 GLY A O 1
ATOM 928 N N . GLU A 1 120 ? -4.171 -7.739 4.502 1.00 65.56 120 GLU A N 1
ATOM 929 C CA . GLU A 1 120 ? -3.941 -9.194 4.385 1.00 65.56 120 GLU A CA 1
ATOM 930 C C . GLU A 1 120 ? -5.159 -10.039 4.791 1.00 65.56 120 GLU A C 1
ATOM 932 O O . GLU A 1 120 ? -5.126 -11.270 4.719 1.00 65.56 120 GLU A O 1
ATOM 937 N N . VAL A 1 121 ? -6.258 -9.403 5.210 1.00 69.56 121 VAL A N 1
ATOM 938 C CA . VAL A 1 121 ? -7.448 -10.123 5.668 1.00 69.56 121 VAL A CA 1
ATOM 939 C C . VAL A 1 121 ? -8.240 -10.656 4.475 1.00 69.56 121 VAL A C 1
ATOM 941 O O . VAL A 1 121 ? -9.062 -9.972 3.867 1.00 69.56 121 VAL A O 1
ATOM 944 N N . LEU A 1 122 ? -8.001 -11.925 4.1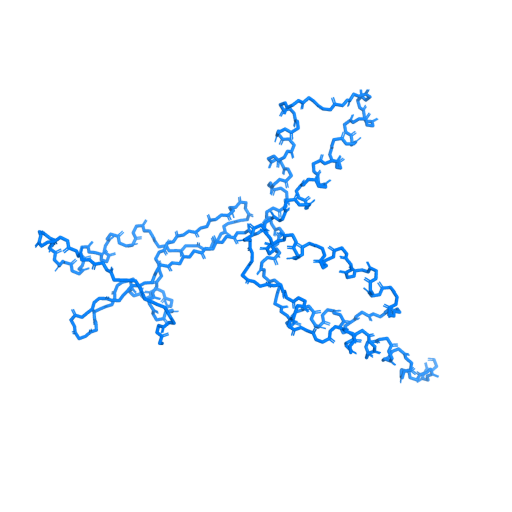51 1.00 78.06 122 LEU A N 1
ATOM 945 C CA . LEU A 1 122 ? -8.766 -12.662 3.152 1.00 78.06 122 LEU A CA 1
ATOM 946 C C . LEU A 1 122 ? -10.176 -13.011 3.668 1.00 78.06 122 LEU A C 1
ATOM 948 O O . LEU A 1 122 ? -10.346 -13.307 4.855 1.00 78.06 122 LEU A O 1
ATOM 952 N N . PRO A 1 123 ? -11.187 -13.103 2.780 1.00 84.31 123 PRO A N 1
ATOM 953 C CA . PRO A 1 123 ? -12.524 -13.563 3.157 1.00 84.31 123 PRO A CA 1
ATOM 954 C C . PRO A 1 123 ? -12.558 -14.943 3.836 1.00 84.31 123 PRO A C 1
ATOM 956 O O . PRO A 1 123 ? -13.465 -15.214 4.619 1.00 84.31 123 PRO A O 1
ATOM 959 N N . SER A 1 124 ? -11.603 -15.829 3.534 1.00 82.38 124 SER A N 1
ATOM 960 C CA . SER A 1 124 ? -11.473 -17.136 4.193 1.00 82.38 124 SER A CA 1
ATOM 961 C C . SER A 1 124 ? -11.055 -16.991 5.653 1.00 82.38 124 SER A C 1
ATOM 963 O O . SER A 1 124 ? -11.762 -17.482 6.519 1.00 82.38 124 SER A O 1
ATOM 965 N N . LEU A 1 125 ? -10.000 -16.222 5.935 1.00 80.56 125 LEU A N 1
ATOM 966 C CA . LEU A 1 125 ? -9.522 -15.973 7.300 1.00 80.56 125 LEU A CA 1
ATOM 967 C C . LEU A 1 125 ? -10.616 -15.353 8.174 1.00 80.56 125 LEU A C 1
ATOM 969 O O . LEU A 1 125 ? -10.833 -15.768 9.309 1.00 80.56 125 LEU A O 1
ATOM 973 N N . LEU A 1 126 ? -11.353 -14.387 7.619 1.00 84.38 126 LEU A N 1
ATOM 974 C CA . LEU A 1 126 ? -12.474 -13.755 8.309 1.00 84.38 126 LEU A CA 1
ATOM 975 C C . LEU A 1 126 ? -13.627 -14.744 8.560 1.00 84.38 126 LEU A C 1
ATOM 977 O O . LEU A 1 126 ? -14.272 -14.689 9.606 1.00 84.38 126 LEU A O 1
ATOM 981 N N . ARG A 1 127 ? -13.889 -15.662 7.622 1.00 87.00 127 ARG A N 1
ATOM 982 C CA . ARG A 1 127 ? -14.893 -16.721 7.791 1.00 87.00 127 ARG A CA 1
ATOM 983 C C . ARG A 1 127 ? -14.485 -17.714 8.875 1.00 87.00 127 ARG A C 1
ATOM 985 O O . ARG A 1 127 ? -15.336 -18.064 9.691 1.00 87.00 127 ARG A O 1
ATOM 992 N N . ASP A 1 128 ? -13.233 -18.152 8.871 1.00 83.06 128 ASP A N 1
ATOM 993 C CA . ASP A 1 128 ? -12.697 -19.119 9.831 1.00 83.06 128 ASP A CA 1
ATOM 994 C C . ASP A 1 128 ? -12.763 -18.526 11.241 1.00 83.06 128 ASP A C 1
ATOM 996 O O . ASP A 1 128 ? -13.403 -19.096 12.124 1.00 83.06 128 ASP A O 1
ATOM 1000 N N . TRP A 1 129 ? -12.291 -17.287 11.404 1.00 85.81 129 TRP A N 1
ATOM 1001 C CA . TRP A 1 129 ? -12.367 -16.562 12.671 1.00 85.81 129 TRP A CA 1
ATOM 1002 C C . TRP A 1 129 ? -13.801 -16.419 13.205 1.00 85.81 129 TRP A C 1
ATOM 1004 O O . TRP A 1 129 ? -14.066 -16.702 14.372 1.00 85.81 129 TRP A O 1
ATOM 1014 N N . VAL A 1 130 ? -14.765 -16.031 12.359 1.00 87.12 130 VAL A N 1
ATOM 1015 C CA . VAL A 1 130 ? -16.182 -15.932 12.768 1.00 87.12 130 VAL A CA 1
ATOM 1016 C C . VAL A 1 130 ? -16.788 -17.307 13.079 1.00 87.12 130 VAL A C 1
ATOM 1018 O O . VAL A 1 130 ? -17.720 -17.395 13.879 1.00 87.12 130 VAL A O 1
ATOM 1021 N N . SER A 1 131 ? -16.293 -18.383 12.467 1.00 86.56 131 SER A N 1
ATOM 1022 C CA . SER A 1 131 ? -16.760 -19.753 12.728 1.00 86.56 131 SER A CA 1
ATOM 1023 C C . SER A 1 131 ? -16.249 -20.300 14.062 1.00 86.56 131 SER A C 1
ATOM 1025 O O . SER A 1 131 ? -16.929 -21.111 14.685 1.00 86.56 131 SER A O 1
ATOM 1027 N N . GLU A 1 132 ? -15.085 -19.834 14.514 1.00 84.81 132 GLU A N 1
ATOM 1028 C CA . GLU A 1 132 ? -14.462 -20.221 15.785 1.00 84.81 132 GLU A CA 1
ATOM 1029 C C . GLU A 1 132 ? -15.028 -19.468 17.000 1.00 84.81 132 GLU A C 1
ATOM 1031 O O . GLU A 1 132 ? -14.827 -19.885 18.142 1.00 84.81 132 GLU A O 1
ATOM 1036 N N . MET A 1 133 ? -15.758 -18.369 16.785 1.00 84.75 133 MET A N 1
ATOM 1037 C CA . MET A 1 133 ? -16.327 -17.568 17.871 1.00 84.75 133 MET A CA 1
ATOM 1038 C C . MET A 1 133 ? -17.352 -18.344 18.709 1.00 84.75 133 MET A C 1
ATOM 1040 O O . MET A 1 133 ? -18.458 -18.632 18.259 1.00 84.75 133 MET A O 1
ATOM 1044 N N . ASP A 1 134 ? -17.058 -18.559 19.992 1.00 81.31 134 ASP A N 1
ATOM 1045 C CA . ASP A 1 134 ? -17.990 -19.194 20.930 1.00 81.31 134 ASP A CA 1
ATOM 1046 C C . ASP A 1 134 ? -18.879 -18.168 21.664 1.00 81.31 134 ASP A C 1
ATOM 1048 O O . ASP A 1 134 ? -18.910 -18.072 22.893 1.00 81.31 134 ASP A O 1
ATOM 1052 N N . CYS A 1 135 ? -19.636 -17.352 20.927 1.00 82.38 135 CYS A N 1
ATOM 1053 C CA . CYS A 1 135 ? -20.515 -16.343 21.529 1.00 82.38 135 CYS A CA 1
ATOM 1054 C C . CYS A 1 135 ? -21.861 -16.189 20.803 1.00 82.38 135 CYS A C 1
ATOM 1056 O O . CYS A 1 135 ? -22.155 -16.846 19.806 1.00 82.38 135 CYS A O 1
ATOM 1058 N N . THR A 1 136 ? -22.762 -15.383 21.373 1.00 88.12 136 THR A N 1
ATOM 1059 C CA . THR A 1 136 ? -24.111 -15.211 20.810 1.00 88.12 136 THR A CA 1
ATOM 1060 C C . THR A 1 136 ? -24.063 -14.449 19.487 1.00 88.12 136 THR A C 1
ATOM 1062 O O . THR A 1 136 ? -23.201 -13.598 19.290 1.00 88.12 136 THR A O 1
ATOM 1065 N N . SER A 1 137 ? -25.059 -14.627 18.611 1.00 86.62 137 SER A N 1
ATOM 1066 C CA . SER A 1 137 ? -25.146 -13.836 17.372 1.00 86.62 137 SER A CA 1
ATOM 1067 C C . SER A 1 137 ? -25.140 -12.320 17.606 1.00 86.62 137 SER A C 1
ATOM 1069 O O . SER A 1 137 ? -24.710 -11.574 16.730 1.00 86.62 137 SER A O 1
ATOM 1071 N N . LYS A 1 138 ? -25.644 -11.853 18.759 1.00 87.31 138 LYS A N 1
ATOM 1072 C CA . LYS A 1 138 ? -25.602 -10.434 19.141 1.00 87.31 138 LYS A CA 1
ATOM 1073 C C . LYS A 1 138 ? -24.176 -10.002 19.484 1.00 87.31 138 LYS A C 1
ATOM 1075 O O . LYS A 1 138 ? -23.745 -8.963 19.004 1.00 87.31 138 LYS A O 1
ATOM 1080 N N . ALA A 1 139 ? -23.449 -10.813 20.252 1.00 83.19 139 ALA A N 1
ATOM 1081 C CA . ALA A 1 139 ? -22.050 -10.558 20.580 1.00 83.19 139 ALA A CA 1
ATOM 1082 C C . ALA A 1 139 ? -21.166 -10.562 19.322 1.00 83.19 139 ALA A C 1
ATOM 1084 O O . ALA A 1 139 ? -20.441 -9.597 19.106 1.00 83.19 139 ALA A O 1
ATOM 1085 N N . ILE A 1 140 ? -21.321 -11.561 18.442 1.00 84.44 140 ILE A N 1
ATOM 1086 C CA . ILE A 1 140 ? -20.605 -11.618 17.158 1.00 84.44 140 ILE A CA 1
ATOM 1087 C C . ILE A 1 140 ? -20.882 -10.347 16.345 1.00 84.44 140 ILE A C 1
ATOM 1089 O O . ILE A 1 140 ? -19.951 -9.666 15.935 1.00 84.44 140 ILE A O 1
ATOM 1093 N N . ARG A 1 141 ? -22.155 -9.962 16.159 1.00 88.62 141 ARG A N 1
ATOM 1094 C CA . ARG A 1 141 ? -22.500 -8.729 15.425 1.00 88.62 141 ARG A CA 1
ATOM 1095 C C . ARG A 1 141 ? -21.841 -7.490 16.024 1.00 88.62 141 ARG A C 1
ATOM 1097 O O . ARG A 1 141 ? -21.258 -6.720 15.274 1.00 88.62 141 ARG A O 1
ATOM 1104 N N . ASN A 1 142 ? -21.886 -7.332 17.344 1.00 83.62 142 ASN A N 1
ATOM 1105 C CA . ASN A 1 142 ? -21.266 -6.194 18.023 1.00 83.62 142 ASN A CA 1
ATOM 1106 C C . ASN A 1 142 ? -19.742 -6.147 17.822 1.00 83.62 142 ASN A C 1
ATOM 1108 O O . ASN A 1 142 ? -19.200 -5.062 17.648 1.00 83.62 142 ASN A O 1
ATOM 1112 N N . MET A 1 143 ? -19.061 -7.300 17.813 1.00 81.88 143 MET A N 1
ATOM 1113 C CA . MET A 1 143 ? -17.620 -7.384 17.533 1.00 81.88 143 MET A CA 1
ATOM 1114 C C . MET A 1 143 ? -17.290 -7.090 16.065 1.00 81.88 143 MET A C 1
ATOM 1116 O O . MET A 1 143 ? -16.239 -6.528 15.767 1.00 81.88 143 MET A O 1
ATOM 1120 N N . LEU A 1 144 ? -18.184 -7.456 15.144 1.00 85.69 144 LEU A N 1
ATOM 1121 C CA . LEU A 1 144 ? -17.983 -7.254 13.712 1.00 85.69 144 LEU A CA 1
ATOM 1122 C C . LEU A 1 144 ? -18.310 -5.837 13.242 1.00 85.69 144 LEU A C 1
ATOM 1124 O O . LEU A 1 144 ? -17.733 -5.411 12.251 1.00 85.69 144 LEU A O 1
ATOM 1128 N N . THR A 1 145 ? -19.188 -5.095 13.923 1.00 85.31 145 THR A N 1
ATOM 1129 C CA . THR A 1 145 ? -19.513 -3.701 13.572 1.00 85.31 145 THR A CA 1
ATOM 1130 C C . THR A 1 145 ? -18.273 -2.807 13.413 1.00 85.31 145 THR A C 1
ATOM 1132 O O . THR A 1 145 ? -18.125 -2.221 12.340 1.00 85.31 145 THR A O 1
ATOM 1135 N N . PRO A 1 146 ? -17.354 -2.706 14.398 1.00 79.81 146 PRO A N 1
ATOM 1136 C CA . PRO A 1 146 ? -16.168 -1.864 14.249 1.00 79.81 146 PRO A CA 1
ATOM 1137 C C . PRO A 1 146 ? -15.226 -2.370 13.150 1.00 79.81 146 PRO A C 1
ATOM 1139 O O . PRO A 1 146 ? -14.632 -1.562 12.445 1.00 79.81 146 PRO A O 1
ATOM 1142 N N . LEU A 1 147 ? -15.121 -3.690 12.951 1.00 83.25 147 LEU A N 1
ATOM 1143 C CA . LEU A 1 147 ? -14.330 -4.256 11.855 1.00 83.25 147 LEU A CA 1
ATOM 1144 C C . LEU A 1 147 ? -14.945 -3.955 10.488 1.00 83.25 147 LEU A C 1
ATOM 1146 O O . LEU A 1 147 ? -14.222 -3.654 9.551 1.00 83.25 147 LEU A O 1
ATOM 1150 N N . ARG A 1 148 ? -16.271 -4.003 10.353 1.00 87.00 148 ARG A N 1
ATOM 1151 C CA . ARG A 1 148 ? -16.942 -3.655 9.100 1.00 87.00 148 ARG A CA 1
ATOM 1152 C C . ARG A 1 148 ? -16.696 -2.192 8.744 1.00 87.00 148 ARG A C 1
ATOM 1154 O O . ARG A 1 148 ? -16.262 -1.938 7.629 1.00 87.00 148 ARG A O 1
ATOM 1161 N N . SER A 1 149 ? -16.899 -1.282 9.701 1.00 83.75 149 SER A N 1
ATOM 1162 C CA . SER A 1 149 ? -16.600 0.146 9.523 1.00 83.75 149 SER A CA 1
ATOM 1163 C C . SER A 1 149 ? -15.144 0.356 9.110 1.00 83.75 149 SER A C 1
ATOM 1165 O O . SER A 1 149 ? -14.875 1.104 8.184 1.00 83.75 149 SER A O 1
ATOM 1167 N N . LEU A 1 150 ? -14.211 -0.371 9.733 1.00 82.94 150 LEU A N 1
ATOM 1168 C CA . LEU A 1 150 ? -12.793 -0.309 9.392 1.00 82.94 150 LEU A CA 1
ATOM 1169 C C . LEU A 1 150 ? -12.510 -0.658 7.922 1.00 82.94 150 LEU A C 1
ATOM 1171 O O . LEU A 1 150 ? -11.731 0.033 7.273 1.00 82.94 150 LEU A O 1
ATOM 1175 N N . PHE A 1 151 ? -13.095 -1.743 7.404 1.00 85.69 151 PHE A N 1
ATOM 1176 C CA . PHE A 1 151 ? -12.888 -2.135 6.006 1.00 85.69 151 PHE A CA 1
ATOM 1177 C C . PHE A 1 151 ? -13.666 -1.261 5.021 1.00 85.69 151 PHE A C 1
ATOM 1179 O O . PHE A 1 151 ? -13.217 -1.101 3.893 1.00 85.69 151 PHE A O 1
ATOM 1186 N N . GLU A 1 152 ? -14.808 -0.700 5.424 1.00 86.44 152 GLU A N 1
ATOM 1187 C CA . GLU A 1 152 ? -15.519 0.309 4.631 1.00 86.44 152 GLU A CA 1
ATOM 1188 C C . GLU A 1 152 ? -14.666 1.573 4.485 1.00 86.44 152 GLU A C 1
ATOM 1190 O O . GLU A 1 152 ? -14.449 2.027 3.365 1.00 86.44 152 GLU A O 1
ATOM 1195 N N . ASP A 1 153 ? -14.091 2.075 5.580 1.00 82.19 153 ASP A N 1
ATOM 1196 C CA . ASP A 1 153 ? -13.156 3.204 5.549 1.00 82.19 153 ASP A CA 1
ATOM 1197 C C . ASP A 1 153 ? -11.925 2.876 4.697 1.00 82.19 153 ASP A C 1
ATOM 1199 O O . ASP A 1 153 ? -11.530 3.669 3.852 1.00 82.19 153 ASP A O 1
ATOM 1203 N N . ALA A 1 154 ? -11.350 1.680 4.861 1.00 80.88 154 ALA A N 1
ATOM 1204 C CA . ALA A 1 154 ? -10.205 1.237 4.068 1.00 80.88 154 ALA A CA 1
ATOM 1205 C C . ALA A 1 154 ? -10.504 1.193 2.560 1.00 80.88 154 ALA A C 1
ATOM 1207 O O . ALA A 1 154 ? -9.633 1.520 1.757 1.00 80.88 154 ALA A O 1
ATOM 1208 N N . LEU A 1 155 ? -11.710 0.762 2.179 1.00 82.25 155 LEU A N 1
ATOM 1209 C CA . LEU A 1 155 ? -12.152 0.729 0.786 1.00 82.25 155 LEU A CA 1
ATOM 1210 C C . LEU A 1 155 ? -12.360 2.150 0.245 1.00 82.25 155 LEU A C 1
ATOM 1212 O O . LEU A 1 155 ? -11.912 2.450 -0.857 1.00 82.25 155 LEU A O 1
ATOM 1216 N N . ASN A 1 156 ? -12.994 3.026 1.029 1.00 83.62 156 ASN A N 1
ATOM 1217 C CA . ASN A 1 156 ? -13.225 4.428 0.668 1.00 83.62 156 ASN A CA 1
ATOM 1218 C C . ASN A 1 156 ? -11.918 5.226 0.541 1.00 83.62 156 ASN A C 1
ATOM 1220 O O . ASN A 1 156 ? -11.813 6.091 -0.323 1.00 83.62 156 ASN A O 1
ATOM 1224 N N . ASP A 1 157 ? -10.924 4.911 1.373 1.00 75.75 157 ASP A N 1
ATOM 1225 C CA . ASP A 1 157 ? -9.580 5.496 1.340 1.00 75.75 157 ASP A CA 1
ATOM 1226 C C . ASP A 1 157 ? -8.691 4.880 0.228 1.00 75.75 157 ASP A C 1
ATOM 1228 O O . ASP A 1 157 ? -7.493 5.163 0.175 1.00 75.75 157 ASP A O 1
ATOM 1232 N N . GLU A 1 158 ? -9.242 4.013 -0.638 1.00 74.88 158 GLU A N 1
ATOM 1233 C CA . GLU A 1 158 ? -8.535 3.289 -1.713 1.00 74.88 158 GLU A CA 1
ATOM 1234 C C . GLU A 1 158 ? -7.334 2.457 -1.212 1.00 74.88 158 GLU A C 1
ATOM 1236 O O . GLU A 1 158 ? -6.367 2.198 -1.932 1.00 74.88 158 GLU A O 1
ATOM 1241 N N . LEU A 1 159 ? -7.379 2.020 0.051 1.00 69.31 159 LEU A N 1
ATOM 1242 C CA . LEU A 1 159 ? -6.322 1.218 0.672 1.00 69.31 159 LEU A CA 1
ATOM 1243 C C . LEU A 1 159 ? -6.469 -0.280 0.384 1.00 69.31 159 LEU A C 1
ATOM 1245 O O . LEU A 1 159 ? -5.511 -1.037 0.554 1.00 69.31 159 LEU A O 1
ATOM 1249 N N . ILE A 1 160 ? -7.667 -0.712 -0.008 1.00 77.12 160 ILE A N 1
ATOM 1250 C CA . ILE A 1 160 ? -7.983 -2.075 -0.440 1.00 77.12 160 ILE A CA 1
ATOM 1251 C C . ILE A 1 160 ? -8.869 -2.017 -1.685 1.00 77.12 160 ILE A C 1
ATOM 1253 O O . ILE A 1 160 ? -9.727 -1.149 -1.794 1.00 77.12 160 ILE A O 1
ATOM 1257 N N . ASP A 1 161 ? -8.712 -2.984 -2.589 1.00 77.81 161 ASP A N 1
ATOM 1258 C CA . ASP A 1 161 ? -9.509 -3.044 -3.826 1.00 77.81 161 ASP A CA 1
ATOM 1259 C C . ASP A 1 161 ? -10.934 -3.582 -3.600 1.00 77.81 161 ASP A C 1
ATOM 1261 O O . ASP A 1 161 ? -11.797 -3.481 -4.472 1.00 77.81 161 ASP A O 1
ATOM 1265 N N . PHE A 1 162 ? -11.175 -4.246 -2.465 1.00 83.31 162 PHE A N 1
ATOM 1266 C CA . PHE A 1 162 ? -12.478 -4.811 -2.116 1.00 83.31 162 PHE A CA 1
ATOM 1267 C C . PHE A 1 162 ? -12.624 -4.996 -0.603 1.00 83.31 162 PHE A C 1
ATOM 1269 O O . PHE A 1 162 ? -11.647 -5.271 0.093 1.00 83.31 162 PHE A O 1
ATOM 1276 N N . ASN A 1 163 ? -13.859 -4.948 -0.100 1.00 86.31 163 ASN A N 1
ATOM 1277 C CA . ASN A 1 163 ? -14.154 -5.231 1.303 1.00 86.31 163 ASN A CA 1
ATOM 1278 C C . ASN A 1 163 ? -14.344 -6.751 1.533 1.00 86.31 163 ASN A C 1
ATOM 1280 O O . ASN A 1 163 ? -15.228 -7.368 0.926 1.00 86.31 163 ASN A O 1
ATOM 1284 N N . PRO A 1 164 ? -13.566 -7.402 2.424 1.00 86.44 164 PRO A N 1
ATOM 1285 C CA . PRO A 1 164 ? -13.651 -8.847 2.641 1.00 86.44 164 PRO A CA 1
ATOM 1286 C C . PRO A 1 164 ? -15.002 -9.316 3.191 1.00 86.44 164 PRO A C 1
ATOM 1288 O O . PRO A 1 164 ? -15.393 -10.459 2.940 1.00 86.44 164 PRO A O 1
ATOM 1291 N N . PHE A 1 165 ? -15.753 -8.447 3.877 1.00 89.06 165 PHE A N 1
ATOM 1292 C CA . PHE A 1 165 ? -17.095 -8.767 4.366 1.00 89.06 165 PHE A CA 1
ATOM 1293 C C . PHE A 1 165 ? -18.123 -8.954 3.243 1.00 89.06 165 PHE A C 1
ATOM 1295 O O . PHE A 1 165 ? -19.091 -9.689 3.442 1.00 89.06 165 PHE A O 1
ATOM 1302 N N . GLU A 1 166 ? -17.921 -8.350 2.069 1.00 87.31 166 GLU A N 1
ATOM 1303 C CA . GLU A 1 166 ? -18.853 -8.459 0.936 1.00 87.31 166 GLU A CA 1
ATOM 1304 C C . GLU A 1 166 ? -18.830 -9.843 0.279 1.00 87.31 166 GLU A C 1
ATOM 1306 O O . GLU A 1 166 ? -19.800 -10.264 -0.349 1.00 87.31 166 GLU A O 1
ATOM 1311 N N . ARG A 1 167 ? -17.740 -10.599 0.457 1.00 87.00 167 ARG A N 1
ATOM 1312 C CA . ARG A 1 167 ? -17.562 -11.934 -0.143 1.00 87.00 167 ARG A CA 1
ATOM 1313 C C . ARG A 1 167 ? -17.933 -13.074 0.812 1.00 87.00 167 ARG A C 1
ATOM 1315 O O . ARG A 1 167 ? -17.647 -14.241 0.535 1.00 87.00 167 ARG A O 1
ATOM 1322 N N . ILE A 1 168 ? -18.570 -12.757 1.941 1.00 87.25 168 ILE A N 1
ATOM 1323 C CA . ILE A 1 168 ? -18.987 -13.724 2.961 1.00 87.25 168 ILE A CA 1
ATOM 1324 C C . ILE A 1 168 ? -20.490 -13.592 3.201 1.00 87.25 168 ILE A C 1
ATOM 1326 O O . ILE A 1 168 ? -21.009 -12.507 3.444 1.00 87.25 168 ILE A O 1
ATOM 1330 N N . ALA A 1 169 ? -21.199 -14.724 3.227 1.00 88.94 169 ALA A N 1
ATOM 1331 C CA . ALA A 1 169 ? -22.600 -14.783 3.643 1.00 88.94 169 ALA A CA 1
ATOM 1332 C C . ALA A 1 169 ? -22.726 -14.624 5.173 1.00 88.94 169 ALA A C 1
ATOM 1334 O O . ALA A 1 169 ? -23.059 -15.570 5.890 1.00 88.94 169 ALA A O 1
ATOM 1335 N N . LEU A 1 170 ? -22.421 -13.426 5.679 1.00 86.25 170 LEU A N 1
ATOM 1336 C CA . LEU A 1 170 ? -22.179 -13.168 7.099 1.00 86.25 170 LEU A CA 1
ATOM 1337 C C . LEU A 1 170 ? -23.389 -13.490 7.987 1.00 86.25 170 LEU A C 1
ATOM 1339 O O . LEU A 1 170 ? -23.236 -14.072 9.055 1.00 86.25 170 LEU A O 1
ATOM 1343 N N . SER A 1 171 ? -24.605 -13.178 7.536 1.00 88.00 171 SER A N 1
ATOM 1344 C CA . SER A 1 171 ? -25.840 -13.485 8.273 1.00 88.00 171 SER A CA 1
ATOM 1345 C C . SER A 1 171 ? -26.038 -14.991 8.479 1.00 88.00 171 SER A C 1
ATOM 1347 O O . SER A 1 171 ? -26.369 -15.431 9.583 1.00 88.00 171 SER A O 1
ATOM 1349 N N . LYS A 1 172 ? -25.793 -15.787 7.430 1.00 89.06 172 LYS A N 1
ATOM 1350 C CA . LYS A 1 172 ? -25.852 -17.253 7.476 1.00 89.06 172 LYS A CA 1
ATOM 1351 C C . LYS A 1 172 ? -24.762 -17.806 8.391 1.00 89.06 172 LYS A C 1
ATOM 1353 O O . LYS A 1 172 ? -25.068 -18.646 9.232 1.00 89.06 172 LYS A O 1
ATOM 1358 N N . LEU A 1 173 ? -23.542 -17.283 8.268 1.00 88.00 173 LEU A N 1
ATOM 1359 C CA . LEU A 1 173 ? -22.390 -17.686 9.069 1.00 88.00 173 LEU A CA 1
ATOM 1360 C C . LEU A 1 173 ? -22.627 -17.444 10.567 1.00 88.00 173 LEU A C 1
ATOM 1362 O O . LEU A 1 173 ? -22.574 -18.379 11.352 1.00 88.00 173 LEU A O 1
ATOM 1366 N N . ILE A 1 174 ? -23.030 -16.228 10.952 1.00 87.69 174 ILE A N 1
ATOM 1367 C CA . ILE A 1 174 ? -23.329 -15.861 12.348 1.00 87.69 174 ILE A CA 1
ATOM 1368 C C . ILE A 1 174 ? -24.413 -16.765 12.951 1.00 87.69 174 ILE A C 1
ATOM 1370 O O . ILE A 1 174 ? -24.354 -17.129 14.129 1.00 87.69 174 ILE A O 1
ATOM 1374 N N . ARG A 1 175 ? -25.440 -17.104 12.161 1.00 86.38 175 ARG A N 1
ATOM 1375 C CA . ARG A 1 175 ? -26.511 -18.005 12.598 1.00 86.38 175 ARG A CA 1
ATOM 1376 C C . ARG A 1 175 ? -25.992 -19.427 12.811 1.00 86.38 175 ARG A C 1
ATOM 1378 O O . ARG A 1 175 ? -26.399 -20.065 13.776 1.00 86.38 175 ARG A O 1
ATOM 1385 N N . GLN A 1 176 ? -25.122 -19.917 11.929 1.00 85.19 176 GLN A N 1
ATOM 1386 C CA . GLN A 1 176 ? -24.514 -21.245 12.034 1.00 85.19 176 GLN A CA 1
ATOM 1387 C C . GLN A 1 176 ? -23.582 -21.341 13.245 1.00 85.19 176 GLN A C 1
ATOM 1389 O O . GLN A 1 176 ? -23.759 -22.251 14.050 1.00 85.19 176 GLN A O 1
ATOM 1394 N N . THR A 1 177 ? -22.692 -20.364 13.440 1.00 81.44 177 THR A N 1
ATOM 1395 C CA . THR A 1 177 ? -21.787 -20.299 14.597 1.00 81.44 177 THR A CA 1
ATOM 1396 C C . THR A 1 177 ? -22.565 -20.321 15.916 1.00 81.44 177 THR A C 1
ATOM 1398 O O . THR A 1 177 ? -22.333 -21.163 16.781 1.00 81.44 177 THR A O 1
ATOM 1401 N N . ALA A 1 178 ? -23.575 -19.456 16.054 1.00 79.31 178 ALA A N 1
ATOM 1402 C CA . ALA A 1 178 ? -24.365 -19.378 17.282 1.00 79.31 178 ALA A CA 1
ATOM 1403 C C . ALA A 1 178 ? -25.266 -20.607 17.517 1.00 79.31 178 ALA A C 1
ATOM 1405 O O . ALA A 1 178 ? -25.597 -20.916 18.662 1.00 79.31 178 ALA A O 1
ATOM 1406 N N . ASN A 1 179 ? -25.674 -21.314 16.456 1.00 70.19 179 ASN A N 1
ATOM 1407 C CA . ASN A 1 179 ? -26.424 -22.567 16.567 1.00 70.19 179 ASN A CA 1
ATOM 1408 C C . ASN A 1 179 ? -25.524 -23.773 16.872 1.00 70.19 179 ASN A C 1
ATOM 1410 O O . ASN A 1 179 ? -26.002 -24.705 17.514 1.00 70.19 179 ASN A O 1
ATOM 1414 N N . GLY A 1 180 ? -24.241 -23.748 16.493 1.00 60.94 180 GLY A N 1
ATOM 1415 C CA . GLY A 1 180 ? -23.258 -24.762 16.893 1.00 60.94 180 GLY A CA 1
ATOM 1416 C C . GLY A 1 180 ? -23.131 -24.884 18.417 1.00 60.94 180 GLY A C 1
ATOM 1417 O O . GLY A 1 180 ? -23.009 -25.992 18.938 1.00 60.94 180 GLY A O 1
ATOM 1418 N N . LYS A 1 181 ? -23.316 -23.773 19.150 1.00 54.34 181 LYS A N 1
ATOM 1419 C CA . LYS A 1 181 ? -23.470 -23.769 20.618 1.00 54.34 181 LYS A CA 1
ATOM 1420 C C . LYS A 1 181 ? -24.643 -24.611 21.118 1.00 54.34 181 LYS A C 1
ATOM 1422 O O . LYS A 1 181 ? -24.538 -25.236 22.164 1.00 54.34 181 LYS A O 1
ATOM 1427 N N . ARG A 1 182 ? -25.770 -24.612 20.396 1.00 50.97 182 ARG A N 1
ATOM 1428 C CA . ARG A 1 182 ? -26.989 -25.341 20.791 1.00 50.97 182 ARG A CA 1
ATOM 1429 C C . ARG A 1 182 ? -26.903 -26.844 20.528 1.00 50.97 182 ARG A C 1
ATOM 1431 O O . ARG A 1 182 ? -27.735 -27.577 21.046 1.00 50.97 182 ARG A O 1
ATOM 1438 N N . GLN A 1 183 ? -25.940 -27.291 19.721 1.00 48.72 183 GLN A N 1
ATOM 1439 C CA . GLN A 1 183 ? -25.782 -28.692 19.325 1.00 48.72 183 GLN A CA 1
ATOM 1440 C C . GLN A 1 183 ? -24.630 -29.422 20.019 1.00 48.72 183 GLN A C 1
ATOM 1442 O O . GLN A 1 183 ? -24.544 -30.635 19.859 1.00 48.72 183 GLN A O 1
ATOM 1447 N N . ARG A 1 184 ? -23.768 -28.751 20.799 1.00 46.16 184 ARG A N 1
ATOM 1448 C CA . ARG A 1 184 ? -22.833 -29.467 21.679 1.00 46.16 184 ARG A CA 1
ATOM 1449 C C . ARG A 1 184 ? -23.649 -30.088 22.818 1.00 46.16 184 ARG A C 1
ATOM 1451 O O . ARG A 1 184 ? -24.202 -29.333 23.619 1.00 46.16 184 ARG A O 1
ATOM 1458 N N . PRO A 1 185 ? -23.800 -31.423 22.869 1.00 38.59 185 PRO A N 1
ATOM 1459 C CA . PRO A 1 185 ? -24.601 -32.049 23.902 1.00 38.59 185 PRO A CA 1
ATOM 1460 C C . PRO A 1 185 ? -23.945 -31.782 25.255 1.00 38.59 185 PRO A C 1
ATOM 1462 O O . PRO A 1 185 ? -22.735 -31.945 25.420 1.00 38.59 185 PRO A O 1
ATOM 1465 N N . ALA A 1 186 ? -24.757 -31.378 26.228 1.00 51.66 186 ALA A N 1
ATOM 1466 C CA . ALA A 1 186 ? -24.398 -31.401 27.635 1.00 51.66 186 ALA A CA 1
ATOM 1467 C C . ALA A 1 186 ? -24.303 -32.864 28.101 1.00 51.66 186 ALA A C 1
ATOM 1469 O O . ALA A 1 186 ? -25.162 -33.340 28.830 1.00 51.66 186 ALA A O 1
ATOM 1470 N N . THR A 1 187 ? -23.307 -33.605 27.616 1.00 51.06 187 THR A N 1
ATOM 1471 C CA . THR A 1 187 ? -22.985 -34.955 28.084 1.00 51.06 187 THR A CA 1
ATOM 1472 C C . THR A 1 187 ? -21.502 -35.238 27.870 1.00 51.06 187 THR A C 1
ATOM 1474 O O . THR A 1 187 ? -21.107 -35.750 26.825 1.00 51.06 187 THR A O 1
ATOM 1477 N N . MET A 1 188 ? -20.687 -34.941 28.874 1.00 37.34 188 MET A N 1
ATOM 1478 C CA . MET A 1 188 ? -19.890 -35.967 29.546 1.00 37.34 188 MET A CA 1
ATOM 1479 C C . MET A 1 188 ? -19.457 -35.383 30.897 1.00 37.34 188 MET A C 1
ATOM 1481 O O . MET A 1 188 ? -19.001 -34.246 30.940 1.00 37.34 188 MET A O 1
ATOM 1485 N N . TRP A 1 189 ? -19.757 -36.147 31.944 1.00 44.62 189 TRP A N 1
ATOM 1486 C CA . TRP A 1 189 ? -19.524 -35.954 33.378 1.00 44.62 189 TRP A CA 1
ATOM 1487 C C . TRP A 1 189 ? -18.317 -35.101 33.773 1.00 44.62 189 TRP A C 1
ATOM 1489 O O . TRP A 1 189 ? -17.232 -35.310 33.188 1.00 44.62 189 TRP A O 1
#